Protein AF-0000000087010033 (afdb_homodimer)

pLDDT: mean 93.61, std 14.05, range [26.66, 98.94]

Solvent-accessible surface area (backbone atoms only — not comparable to full-atom values): 16805 Å² total; per-residue (Å²): 128,82,73,73,71,73,76,62,63,45,58,25,54,58,58,50,40,50,51,50,25,64,70,59,71,45,73,70,43,84,58,77,53,39,57,79,49,78,63,46,59,62,37,51,49,52,39,50,52,28,50,24,46,27,41,20,20,52,17,22,68,67,17,16,50,40,42,52,52,25,48,61,52,22,62,73,47,47,69,78,55,52,36,45,56,48,34,49,48,22,54,32,48,34,54,48,38,50,45,44,38,28,33,53,29,21,42,54,54,41,45,35,35,43,29,44,49,56,22,60,71,26,20,30,26,92,86,68,41,68,38,67,46,97,85,64,47,77,42,77,24,86,67,44,50,78,52,53,47,48,58,46,63,61,68,57,77,74,64,83,112,129,84,73,74,72,73,75,63,62,45,58,24,57,57,58,50,40,48,50,50,25,63,69,57,71,44,74,72,43,82,58,77,54,39,56,79,48,79,63,47,58,61,37,50,47,52,40,51,51,27,50,25,45,28,42,21,19,52,18,22,69,67,17,16,50,40,41,51,52,27,48,61,52,22,63,74,48,45,69,77,54,53,37,45,57,48,34,49,48,20,52,32,48,35,53,47,40,49,44,44,38,29,33,54,30,21,43,54,53,39,45,34,34,43,29,43,50,56,22,62,70,26,19,30,27,91,86,68,41,68,38,66,46,96,86,65,48,77,42,74,22,84,68,44,49,78,53,54,46,48,56,44,62,61,68,57,77,73,64,83,112

Sequence (322 aa):
MSTQHELPDSNRPEDL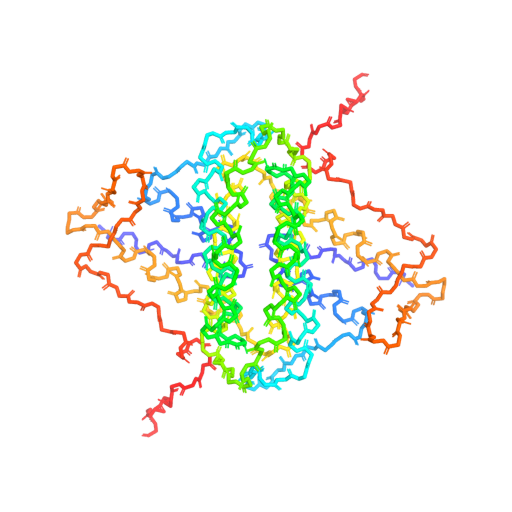VRQFHETYNLPIVNDAPNANRERIHMRLALIAEEFSELVGAVYGAQSRSMIEDAWQSAQKADDGNRDTIEVADALGDLIYVIYGMALELGIPLSKVLAEIQASNLSKLGADGKPIYRADGKVLKGPGYFPPNIAHALGFENNAEGMSTQHELPDSNRPEDLVRQFHETYNLPIVNDAPNANRERIHMRLALIAEEFSELVGAVYGAQSRSMIEDAWQSAQKADDGNRDTIEVADALGDLIYVIYGMALELGIPLSKVLAEIQASNLSKLGADGKPIYRADGKVLKGPGYFPPNIAHALGFENNAEG

Structure (mmCIF, N/CA/C/O backbone):
data_AF-0000000087010033-model_v1
#
loop_
_entity.id
_entity.type
_entity.pdbx_description
1 polymer 'Nucleoside triphosphate pyrophosphohydrolase family protein'
#
loop_
_atom_site.group_PDB
_atom_site.id
_atom_site.type_symbol
_atom_site.label_atom_id
_atom_site.label_alt_id
_atom_site.label_comp_id
_atom_site.label_asym_id
_atom_site.label_entity_id
_atom_site.label_seq_id
_atom_site.pdbx_PDB_ins_code
_atom_site.Cartn_x
_atom_site.Cartn_y
_atom_site.Cartn_z
_atom_site.occupancy
_atom_site.B_iso_or_equiv
_atom_site.auth_seq_id
_atom_site.auth_comp_id
_atom_site.auth_asym_id
_atom_site.auth_atom_id
_atom_site.pdbx_PDB_model_num
ATOM 1 N N . MET A 1 1 ? 10.727 -34.312 8.781 1 26.66 1 MET A N 1
ATOM 2 C CA . MET A 1 1 ? 9.727 -33.594 9.555 1 26.66 1 MET A CA 1
ATOM 3 C C . MET A 1 1 ? 9.297 -32.312 8.828 1 26.66 1 MET A C 1
ATOM 5 O O . MET A 1 1 ? 10.133 -31.5 8.469 1 26.66 1 MET A O 1
ATOM 9 N N . SER A 1 2 ? 8.312 -32.25 7.941 1 33.59 2 SER A N 1
ATOM 10 C CA . SER A 1 2 ? 7.781 -31.156 7.137 1 33.59 2 SER A CA 1
ATOM 11 C C . SER A 1 2 ? 7.645 -29.891 7.961 1 33.59 2 SER A C 1
ATOM 13 O O . SER A 1 2 ? 6.926 -29.859 8.961 1 33.59 2 SER A O 1
ATOM 15 N N . THR A 1 3 ? 8.68 -29.188 8.398 1 37.44 3 THR A N 1
ATOM 16 C CA . THR A 1 3 ? 8.633 -28.031 9.297 1 37.44 3 THR A CA 1
ATOM 17 C C . THR A 1 3 ? 7.426 -27.156 8.984 1 37.44 3 THR A C 1
ATOM 19 O O . THR A 1 3 ? 7.328 -26.578 7.898 1 37.44 3 THR A O 1
ATOM 22 N N . GLN A 1 4 ? 6.309 -27.531 9.25 1 41.5 4 GLN A N 1
ATOM 23 C CA . GLN A 1 4 ? 5.066 -26.766 9.18 1 41.5 4 GLN A CA 1
ATOM 24 C C . GLN A 1 4 ? 5.309 -25.297 9.492 1 41.5 4 GLN A C 1
ATOM 26 O O . GLN A 1 4 ? 5.605 -24.938 10.633 1 41.5 4 GLN A O 1
ATOM 31 N N . HIS A 1 5 ? 6.133 -24.594 8.734 1 53.75 5 HIS A N 1
ATOM 32 C CA . HIS A 1 5 ? 6.473 -23.203 8.969 1 53.75 5 HIS A CA 1
ATOM 33 C C . HIS A 1 5 ? 5.258 -22.406 9.445 1 53.75 5 HIS A C 1
ATOM 35 O O . HIS A 1 5 ? 4.234 -22.359 8.766 1 53.75 5 HIS A O 1
ATOM 41 N N . GLU A 1 6 ? 5.055 -22.359 10.719 1 63.19 6 GLU A N 1
ATOM 42 C CA . GLU A 1 6 ? 4.02 -21.516 11.32 1 63.19 6 GLU A CA 1
ATOM 43 C C . GLU A 1 6 ? 3.863 -20.203 10.578 1 63.19 6 GLU A C 1
ATOM 45 O O . GLU A 1 6 ? 4.855 -19.562 10.234 1 63.19 6 GLU A O 1
ATOM 50 N N . LEU A 1 7 ? 2.646 -20.062 9.945 1 77.5 7 LEU A N 1
ATOM 51 C CA . LEU A 1 7 ? 2.369 -18.812 9.242 1 77.5 7 LEU A CA 1
ATOM 52 C C . LEU A 1 7 ? 2.523 -17.625 10.172 1 77.5 7 LEU A C 1
ATOM 54 O O . LEU A 1 7 ? 2.043 -17.656 11.312 1 77.5 7 LEU A O 1
ATOM 58 N N . PRO A 1 8 ? 3.398 -16.781 9.789 1 88.88 8 PRO A N 1
ATOM 59 C CA . PRO A 1 8 ? 3.553 -15.578 10.609 1 88.88 8 PRO A CA 1
ATOM 60 C C . PRO A 1 8 ? 2.225 -14.875 10.875 1 88.88 8 PRO A C 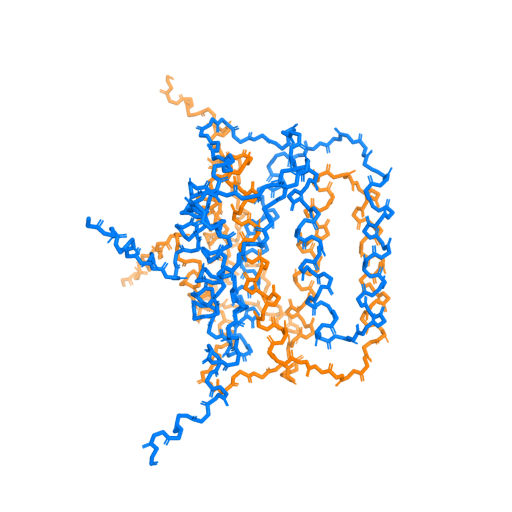1
ATOM 62 O O . PRO A 1 8 ? 1.218 -15.18 10.234 1 88.88 8 PRO A O 1
ATOM 65 N N . ASP A 1 9 ? 2.258 -14.039 11.914 1 94.31 9 ASP A N 1
ATOM 66 C CA . ASP A 1 9 ? 1.136 -13.164 12.234 1 94.31 9 ASP A CA 1
ATOM 67 C C . ASP A 1 9 ? 0.793 -12.258 11.055 1 94.31 9 ASP A C 1
ATOM 69 O O . ASP A 1 9 ? 1.586 -11.391 10.68 1 94.31 9 ASP A O 1
ATOM 73 N N . SER A 1 10 ? -0.432 -12.422 10.5 1 96.69 10 SER A N 1
ATOM 74 C CA . SER A 1 10 ? -0.793 -11.695 9.281 1 96.69 10 SER A CA 1
ATOM 75 C C . SER A 1 10 ? -1.04 -10.219 9.578 1 96.69 10 SER A C 1
ATOM 77 O O . SER A 1 10 ? -1.251 -9.43 8.656 1 96.69 10 SER A O 1
ATOM 79 N N . ASN A 1 11 ? -0.981 -9.797 10.859 1 97.69 11 ASN A N 1
ATOM 80 C CA . ASN A 1 11 ? -1.01 -8.383 11.219 1 97.69 11 ASN A CA 1
ATOM 81 C C . ASN A 1 11 ? 0.363 -7.738 11.055 1 97.69 11 ASN A C 1
ATOM 83 O O . ASN A 1 11 ? 0.502 -6.52 11.203 1 97.69 11 ASN A O 1
ATOM 87 N N . ARG A 1 12 ? 1.384 -8.516 10.766 1 98.31 12 ARG A N 1
ATOM 88 C CA . ARG A 1 12 ? 2.742 -8.07 10.469 1 98.31 12 ARG A CA 1
ATOM 89 C C . ARG A 1 12 ? 3.127 -8.406 9.031 1 98.31 12 ARG A C 1
ATOM 91 O O . ARG A 1 12 ? 3.881 -9.352 8.789 1 98.31 12 ARG A O 1
ATOM 98 N N . PRO A 1 13 ? 2.697 -7.602 8.125 1 98.62 13 PRO A N 1
ATOM 99 C CA . PRO A 1 13 ? 2.83 -7.969 6.711 1 98.62 13 PRO A CA 1
ATOM 100 C C . PRO A 1 13 ? 4.285 -8.094 6.266 1 98.62 13 PRO A C 1
ATOM 102 O O . PRO A 1 13 ? 4.598 -8.891 5.379 1 98.62 13 PRO A O 1
ATOM 105 N N . GLU A 1 14 ? 5.203 -7.348 6.863 1 98.44 14 GLU A N 1
ATOM 106 C CA . GLU A 1 14 ? 6.598 -7.496 6.465 1 98.44 14 GLU A CA 1
ATOM 107 C C . GLU A 1 14 ? 7.094 -8.922 6.715 1 98.44 14 GLU A C 1
ATOM 109 O O . GLU A 1 14 ? 7.871 -9.461 5.926 1 98.44 14 GLU A O 1
ATOM 114 N N . ASP A 1 15 ? 6.641 -9.5 7.859 1 98.31 15 ASP A N 1
ATOM 115 C CA . ASP A 1 15 ? 7.055 -10.859 8.18 1 98.31 15 ASP A CA 1
ATOM 116 C C . ASP A 1 15 ? 6.559 -11.844 7.121 1 98.31 15 ASP A C 1
ATOM 118 O O . ASP A 1 15 ? 7.254 -12.805 6.781 1 98.31 15 ASP A O 1
ATOM 122 N N . LEU A 1 16 ? 5.348 -11.648 6.625 1 98.5 16 LEU A N 1
ATOM 123 C CA . LEU A 1 16 ? 4.816 -12.484 5.555 1 98.5 16 LEU A CA 1
ATOM 124 C C . LEU A 1 16 ? 5.691 -12.391 4.309 1 98.5 16 LEU A C 1
ATOM 126 O O . LEU A 1 16 ? 6.094 -13.422 3.752 1 98.5 16 LEU A O 1
ATOM 130 N N . VAL A 1 17 ? 6.023 -11.172 3.916 1 98.62 17 VAL A N 1
ATOM 131 C CA . VAL A 1 17 ? 6.734 -10.945 2.66 1 98.62 17 VAL A CA 1
ATOM 132 C C . VAL A 1 17 ? 8.18 -11.414 2.799 1 98.62 17 VAL A C 1
ATOM 134 O O . VAL A 1 17 ? 8.758 -11.953 1.852 1 98.62 17 VAL A O 1
ATOM 137 N N . ARG A 1 18 ? 8.766 -11.25 3.998 1 98.19 18 ARG A N 1
ATOM 138 C CA . ARG A 1 18 ? 10.102 -11.773 4.25 1 98.19 18 ARG A CA 1
ATOM 139 C C . ARG A 1 18 ? 10.133 -13.289 4.078 1 98.19 18 ARG A C 1
ATOM 141 O O . ARG A 1 18 ? 11.039 -13.828 3.443 1 98.19 18 ARG A O 1
ATOM 148 N N . GLN A 1 19 ? 9.156 -13.969 4.637 1 98 19 GLN A N 1
ATOM 149 C CA . GLN A 1 19 ? 9.086 -15.414 4.469 1 98 19 GLN A CA 1
ATOM 150 C C . GLN A 1 19 ? 8.984 -15.789 2.996 1 98 19 GLN A C 1
ATOM 152 O O . GLN A 1 19 ? 9.648 -16.734 2.545 1 98 19 GLN A O 1
ATOM 157 N N . PHE A 1 20 ? 8.188 -15.078 2.246 1 98.12 20 PHE A N 1
ATOM 158 C CA . PHE A 1 20 ? 8.055 -15.336 0.816 1 98.12 20 PHE A CA 1
ATOM 159 C C . PHE A 1 20 ? 9.391 -15.148 0.108 1 98.12 20 PHE A C 1
ATOM 161 O O . PHE A 1 20 ? 9.797 -15.984 -0.698 1 98.12 20 PHE A O 1
ATOM 168 N N . HIS A 1 21 ? 10.078 -14.031 0.419 1 98 21 HIS A N 1
ATOM 169 C CA . HIS A 1 21 ? 11.367 -13.75 -0.203 1 98 21 HIS A CA 1
ATOM 170 C C . HIS A 1 21 ? 12.391 -14.82 0.14 1 98 21 HIS A C 1
ATOM 172 O O . HIS A 1 21 ? 13.156 -15.258 -0.725 1 98 21 HIS A O 1
ATOM 178 N N . GLU A 1 22 ? 12.406 -15.227 1.387 1 97.19 22 GLU A N 1
ATOM 179 C CA . GLU A 1 22 ? 13.32 -16.281 1.811 1 97.19 22 GLU A CA 1
ATOM 180 C C . GLU A 1 22 ? 13.008 -17.609 1.104 1 97.19 22 GLU A C 1
ATOM 182 O O . GLU A 1 22 ? 13.914 -18.297 0.634 1 97.19 22 GLU A O 1
ATOM 187 N N . THR A 1 23 ? 11.758 -17.906 0.961 1 96.38 23 THR A N 1
ATOM 188 C CA . THR A 1 23 ? 11.305 -19.156 0.344 1 96.38 23 THR A CA 1
ATOM 189 C C . THR A 1 23 ? 11.664 -19.188 -1.139 1 96.38 23 THR A C 1
ATOM 191 O O . THR A 1 23 ? 12.086 -20.219 -1.661 1 96.38 23 THR A O 1
ATOM 194 N N . TYR A 1 24 ? 11.578 -18.031 -1.81 1 97.25 24 TYR A N 1
ATOM 195 C CA . TYR A 1 24 ? 11.742 -18 -3.26 1 97.25 24 TYR A CA 1
ATOM 196 C C . TYR A 1 24 ? 13.055 -17.328 -3.645 1 97.25 24 TYR A C 1
ATOM 198 O O . TYR A 1 24 ? 13.242 -16.938 -4.801 1 97.25 24 TYR A O 1
ATOM 206 N N . ASN A 1 25 ? 13.922 -17.125 -2.66 1 95.69 25 ASN A N 1
ATOM 207 C CA . ASN A 1 25 ? 15.266 -16.594 -2.865 1 95.69 25 ASN A CA 1
ATOM 208 C C . ASN A 1 25 ? 15.242 -15.25 -3.582 1 95.69 25 ASN A C 1
ATOM 210 O O . ASN A 1 25 ? 15.969 -15.047 -4.559 1 95.69 25 ASN A O 1
ATOM 214 N N . LEU A 1 26 ? 14.344 -14.5 -3.17 1 96.38 26 LEU A N 1
ATOM 215 C CA . LEU A 1 26 ? 14.305 -13.117 -3.631 1 96.38 26 LEU A CA 1
ATOM 216 C C . LEU A 1 26 ? 15.141 -12.219 -2.729 1 96.38 26 LEU A C 1
ATOM 218 O O . LEU A 1 26 ? 15.336 -12.523 -1.55 1 96.38 26 LEU A O 1
ATOM 222 N N . PRO A 1 27 ? 15.609 -11.164 -3.209 1 96.38 27 PRO A N 1
ATOM 223 C CA . PRO A 1 27 ? 16.516 -10.312 -2.439 1 96.38 27 PRO A CA 1
ATOM 224 C C . PRO A 1 27 ? 15.867 -9.719 -1.197 1 96.38 27 PRO A C 1
ATOM 226 O O . PRO A 1 27 ? 14.711 -9.297 -1.244 1 96.38 27 PRO A O 1
ATOM 229 N N . ILE A 1 28 ? 16.562 -9.742 -0.125 1 97.81 28 ILE A N 1
ATOM 230 C CA . ILE A 1 28 ? 16.344 -8.969 1.095 1 97.81 28 ILE A CA 1
ATOM 231 C C . ILE A 1 28 ? 17.609 -8.164 1.426 1 97.81 28 ILE A C 1
ATOM 233 O O . ILE A 1 28 ? 18.625 -8.742 1.814 1 97.81 28 ILE A O 1
ATOM 237 N N . VAL A 1 29 ? 17.516 -6.906 1.27 1 96.75 29 VAL A N 1
ATOM 238 C CA . VAL A 1 29 ? 18.688 -6.043 1.375 1 96.75 29 VAL A CA 1
ATOM 239 C C . VAL A 1 29 ? 18.812 -5.523 2.805 1 96.75 29 VAL A C 1
ATOM 241 O O . VAL A 1 29 ? 17.828 -5.09 3.408 1 96.75 29 VAL A O 1
ATOM 244 N N . ASN A 1 30 ? 20.031 -5.57 3.311 1 93.69 30 ASN A N 1
ATOM 245 C CA . ASN A 1 30 ? 20.25 -5.148 4.688 1 93.69 30 ASN A CA 1
ATOM 246 C C . ASN A 1 30 ? 21.234 -3.99 4.77 1 93.69 30 ASN A C 1
ATOM 248 O O . ASN A 1 30 ? 21.641 -3.592 5.863 1 93.69 30 ASN A O 1
ATOM 252 N N . ASP A 1 31 ? 21.672 -3.539 3.611 1 95.12 31 ASP A N 1
ATOM 253 C CA . ASP A 1 31 ? 22.531 -2.359 3.627 1 95.12 31 ASP A CA 1
ATOM 254 C C . ASP A 1 31 ? 21.703 -1.08 3.486 1 95.12 31 ASP A C 1
ATOM 256 O O . ASP A 1 31 ? 20.484 -1.099 3.664 1 95.12 31 ASP A O 1
ATOM 260 N N . ALA A 1 32 ? 22.312 0.109 3.211 1 96.81 32 ALA A N 1
ATOM 261 C CA . ALA A 1 32 ? 21.656 1.413 3.252 1 96.81 32 ALA A CA 1
ATOM 262 C C . ALA A 1 32 ? 20.547 1.495 2.219 1 96.81 32 ALA A C 1
ATOM 264 O O . ALA A 1 32 ? 20.688 1.009 1.095 1 96.81 32 ALA A O 1
ATOM 265 N N . PRO A 1 33 ? 19.438 2.016 2.576 1 98.56 33 PRO A N 1
ATOM 266 C CA . PRO A 1 33 ? 18.359 2.221 1.613 1 98.56 33 PRO A CA 1
ATOM 267 C C . PRO A 1 33 ? 18.828 2.926 0.341 1 98.56 33 PRO A C 1
ATOM 269 O O . PRO A 1 33 ? 19.594 3.887 0.41 1 98.56 33 PRO A O 1
ATOM 272 N N . ASN A 1 34 ? 18.406 2.396 -0.736 1 98.62 34 ASN A N 1
ATOM 273 C CA . ASN A 1 34 ? 18.875 2.902 -2.021 1 98.62 34 ASN A CA 1
ATOM 274 C C . ASN A 1 34 ? 17.875 2.633 -3.133 1 98.62 34 ASN A C 1
ATOM 276 O O . ASN A 1 34 ? 17.641 1.48 -3.508 1 98.62 34 ASN A O 1
ATOM 280 N N . ALA A 1 35 ? 17.344 3.689 -3.744 1 98.5 35 ALA A N 1
ATOM 281 C CA . ALA A 1 35 ? 16.328 3.578 -4.789 1 98.5 35 ALA A CA 1
ATOM 282 C C . ALA A 1 35 ? 16.969 3.336 -6.152 1 98.5 35 ALA A C 1
ATOM 284 O O . ALA A 1 35 ? 16.266 3.102 -7.141 1 98.5 35 ALA A O 1
ATOM 285 N N . ASN A 1 36 ? 18.25 3.338 -6.207 1 98.06 36 ASN A N 1
ATOM 286 C CA . ASN A 1 36 ? 18.922 3.158 -7.492 1 98.06 36 ASN A CA 1
ATOM 287 C C . ASN A 1 36 ? 19.141 1.683 -7.805 1 98.06 36 ASN A C 1
ATOM 289 O O . ASN A 1 36 ? 19.703 1.344 -8.852 1 98.06 36 ASN A O 1
ATOM 293 N N . ARG A 1 37 ? 18.688 0.827 -6.938 1 96.94 37 ARG A N 1
ATOM 294 C CA . ARG A 1 37 ? 18.797 -0.599 -7.227 1 96.94 37 ARG A CA 1
ATOM 295 C C . ARG A 1 37 ? 18.016 -0.969 -8.477 1 96.94 37 ARG A C 1
ATOM 297 O O . ARG A 1 37 ? 16.906 -0.467 -8.688 1 96.94 37 ARG A O 1
ATOM 304 N N . GLU A 1 38 ? 18.531 -1.854 -9.273 1 94.19 38 GLU A N 1
ATOM 305 C CA . GLU A 1 38 ? 18.031 -2.135 -10.617 1 94.19 38 GLU A CA 1
ATOM 306 C C . GLU A 1 38 ? 16.609 -2.713 -10.57 1 94.19 38 GLU A C 1
ATOM 308 O O . GLU A 1 38 ? 15.789 -2.422 -11.438 1 94.19 38 GLU A O 1
ATOM 313 N N . ARG A 1 39 ? 16.312 -3.467 -9.578 1 95.12 39 ARG A N 1
ATOM 314 C CA . ARG A 1 39 ? 15.039 -4.191 -9.555 1 95.12 39 ARG A CA 1
ATOM 315 C C . ARG A 1 39 ? 13.891 -3.273 -9.133 1 95.12 39 ARG A C 1
ATOM 317 O O . ARG A 1 39 ? 12.742 -3.711 -9.039 1 95.12 39 ARG A O 1
ATOM 324 N N . ILE A 1 40 ? 14.203 -1.947 -8.945 1 97.56 40 ILE A N 1
ATOM 325 C CA . ILE A 1 40 ? 13.164 -0.992 -8.578 1 97.56 40 ILE A CA 1
ATOM 326 C C . ILE A 1 40 ? 12.102 -0.934 -9.672 1 97.56 40 ILE A C 1
ATOM 328 O O . ILE A 1 40 ? 10.914 -0.727 -9.391 1 97.56 40 ILE A O 1
ATOM 332 N N . HIS A 1 41 ? 12.5 -1.178 -10.914 1 97.44 41 HIS A N 1
ATOM 333 C CA . HIS A 1 41 ? 11.578 -1.094 -12.039 1 97.44 41 HIS A CA 1
ATOM 334 C C . HIS A 1 41 ? 10.539 -2.213 -11.977 1 97.44 41 HIS A C 1
ATOM 336 O O . HIS A 1 41 ? 9.344 -1.964 -12.133 1 97.44 41 HIS A O 1
ATOM 342 N N . MET A 1 42 ? 11.016 -3.422 -11.734 1 96.56 42 MET A N 1
ATOM 343 C CA . MET A 1 42 ? 10.109 -4.555 -11.609 1 96.56 42 MET A CA 1
ATOM 344 C C . MET A 1 42 ? 9.188 -4.383 -10.398 1 96.56 42 MET A C 1
ATOM 346 O O . MET A 1 42 ? 7.984 -4.621 -10.492 1 96.56 42 MET A O 1
ATOM 350 N N . ARG A 1 43 ? 9.75 -3.928 -9.281 1 97.94 43 ARG A N 1
ATOM 351 C CA . ARG A 1 43 ? 8.977 -3.775 -8.055 1 97.94 43 ARG A CA 1
ATOM 352 C C . ARG A 1 43 ? 7.914 -2.695 -8.211 1 97.94 43 ARG A C 1
ATOM 354 O O . ARG A 1 43 ? 6.773 -2.875 -7.777 1 97.94 43 ARG A O 1
ATOM 361 N N . LEU A 1 44 ? 8.289 -1.572 -8.828 1 98.69 44 LEU A N 1
ATOM 362 C CA . LEU A 1 44 ? 7.312 -0.517 -9.062 1 98.69 44 LEU A CA 1
ATOM 363 C C . LEU A 1 44 ? 6.242 -0.981 -10.047 1 98.69 44 LEU A C 1
ATOM 365 O O . LEU A 1 44 ? 5.074 -0.612 -9.914 1 98.69 44 LEU A O 1
ATOM 369 N N . ALA A 1 45 ? 6.602 -1.783 -10.984 1 98.19 45 ALA A N 1
ATOM 370 C CA . ALA A 1 45 ? 5.637 -2.322 -11.938 1 98.19 45 ALA A CA 1
ATOM 371 C C . ALA A 1 45 ? 4.602 -3.197 -11.242 1 98.19 45 ALA A C 1
ATOM 373 O O . ALA A 1 45 ? 3.418 -3.172 -11.586 1 98.19 45 ALA A O 1
ATOM 374 N N . LEU A 1 46 ? 5.059 -4.012 -10.258 1 98.12 46 LEU A N 1
ATOM 375 C CA . LEU A 1 46 ? 4.121 -4.828 -9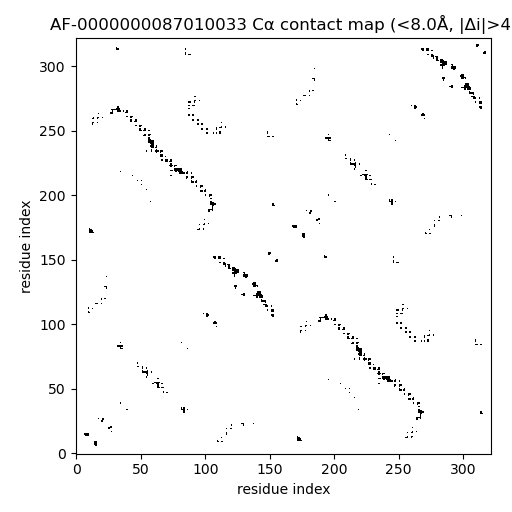.5 1 98.12 46 LEU A CA 1
ATOM 376 C C . LEU A 1 46 ? 3.123 -3.957 -8.75 1 98.12 46 LEU A C 1
ATOM 378 O O . LEU A 1 46 ? 1.93 -4.262 -8.711 1 98.12 46 LEU A O 1
ATOM 382 N N . ILE A 1 47 ? 3.6 -2.822 -8.172 1 98.94 47 ILE A N 1
ATOM 383 C CA . ILE A 1 47 ? 2.715 -1.914 -7.445 1 98.94 47 ILE A CA 1
ATOM 384 C C . ILE A 1 47 ? 1.73 -1.27 -8.414 1 98.94 47 ILE A C 1
ATOM 386 O O . ILE A 1 47 ? 0.535 -1.175 -8.125 1 98.94 47 ILE A O 1
ATOM 390 N N . ALA A 1 48 ? 2.201 -0.892 -9.586 1 98.94 48 ALA A N 1
ATOM 391 C CA . ALA A 1 48 ? 1.344 -0.281 -10.594 1 98.94 48 ALA A CA 1
ATOM 392 C C . ALA A 1 48 ? 0.255 -1.248 -11.055 1 98.94 48 ALA A C 1
ATOM 394 O O . ALA A 1 48 ? -0.89 -0.844 -11.273 1 98.94 48 ALA A O 1
ATOM 395 N N . GLU A 1 49 ? 0.562 -2.469 -11.195 1 98.75 49 GLU A N 1
ATOM 396 C CA . GLU A 1 49 ? -0.406 -3.488 -11.594 1 98.75 49 GLU A CA 1
ATOM 397 C C . GLU A 1 49 ? -1.521 -3.617 -10.562 1 98.75 49 GLU A C 1
ATOM 399 O O . GLU A 1 49 ? -2.703 -3.59 -10.906 1 98.75 49 GLU A O 1
ATOM 404 N N . GLU A 1 50 ? -1.104 -3.771 -9.281 1 98.81 50 GLU A N 1
ATOM 405 C CA . GLU A 1 50 ? -2.113 -3.932 -8.242 1 98.81 50 GLU A CA 1
ATOM 406 C C . GLU A 1 50 ? -2.955 -2.668 -8.086 1 98.81 50 GLU A C 1
ATOM 408 O O . GLU A 1 50 ? -4.148 -2.742 -7.793 1 98.81 50 GLU A O 1
ATOM 413 N N . PHE A 1 51 ? -2.334 -1.438 -8.258 1 98.94 51 PHE A N 1
ATOM 414 C CA . PHE A 1 51 ? -3.102 -0.198 -8.203 1 98.94 51 PHE A CA 1
ATOM 415 C C . PHE A 1 51 ? -4.133 -0.153 -9.32 1 98.94 51 PHE A C 1
ATOM 417 O O . PHE A 1 51 ? -5.285 0.228 -9.102 1 98.94 51 PHE A O 1
ATOM 424 N N . SER A 1 52 ? -3.711 -0.552 -10.516 1 98.94 52 SER A N 1
ATOM 425 C CA . SER A 1 52 ? -4.637 -0.595 -11.641 1 98.94 52 SER A CA 1
ATOM 426 C C . SER A 1 52 ? -5.793 -1.552 -11.367 1 98.94 52 SER A C 1
ATOM 428 O O . SER A 1 52 ? -6.945 -1.251 -11.695 1 98.94 52 SER A O 1
ATOM 430 N N . GLU A 1 53 ? -5.461 -2.73 -10.789 1 98.94 53 GLU A N 1
ATOM 431 C CA . G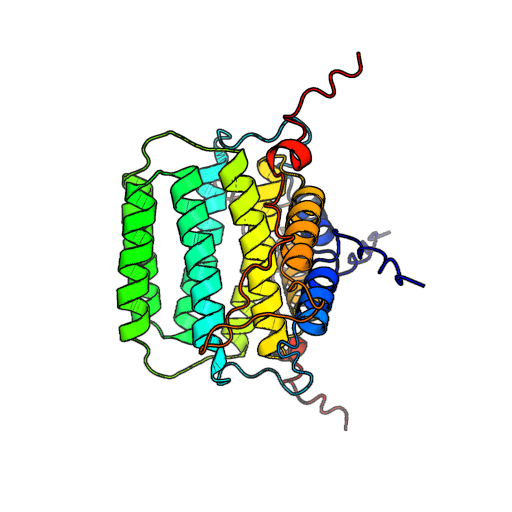LU A 1 53 ? -6.5 -3.691 -10.43 1 98.94 53 GLU A CA 1
ATOM 432 C C . GLU A 1 53 ? -7.473 -3.096 -9.414 1 98.94 53 GLU A C 1
ATOM 434 O O . GLU A 1 53 ? -8.68 -3.32 -9.5 1 98.94 53 GLU A O 1
ATOM 439 N N . LEU A 1 54 ? -6.973 -2.342 -8.438 1 98.94 54 LEU A N 1
ATOM 440 C CA . LEU A 1 54 ? -7.82 -1.685 -7.453 1 98.94 54 LEU A CA 1
ATOM 441 C C . LEU A 1 54 ? -8.758 -0.687 -8.125 1 98.94 54 LEU A C 1
ATOM 443 O O . LEU A 1 54 ? -9.961 -0.688 -7.863 1 98.94 54 LEU A O 1
ATOM 447 N N . VAL A 1 55 ? -8.195 0.149 -9 1 98.94 55 VAL A N 1
ATOM 448 C CA . VAL A 1 55 ? -9 1.136 -9.711 1 98.94 55 VAL A CA 1
ATOM 449 C C . VAL A 1 55 ? -10.078 0.43 -10.531 1 98.94 55 VAL A C 1
ATOM 451 O O . VAL A 1 55 ? -11.234 0.855 -10.547 1 98.94 55 VAL A O 1
ATOM 454 N N . GLY A 1 56 ? -9.727 -0.65 -11.203 1 98.94 56 GLY A N 1
ATOM 455 C CA . GLY A 1 56 ? -10.703 -1.431 -11.945 1 98.94 56 GLY A CA 1
ATOM 456 C C . GLY A 1 56 ? -11.797 -2.01 -11.07 1 98.94 56 GLY A C 1
ATOM 457 O O . GLY A 1 56 ? -12.969 -2.012 -11.453 1 98.94 56 GLY A O 1
ATOM 458 N N . ALA A 1 57 ? -11.414 -2.531 -9.898 1 98.94 57 ALA A N 1
ATOM 459 C CA . ALA A 1 57 ? -12.375 -3.123 -8.969 1 98.94 57 ALA A CA 1
ATOM 460 C C . ALA A 1 57 ? -13.367 -2.08 -8.469 1 98.94 57 ALA A C 1
ATOM 462 O O . ALA A 1 57 ? -14.523 -2.402 -8.195 1 98.94 57 ALA A O 1
ATOM 463 N N . VAL A 1 58 ? -12.93 -0.794 -8.359 1 98.88 58 VAL A N 1
ATOM 464 C CA . VAL A 1 58 ? -13.773 0.264 -7.812 1 98.88 58 VAL A CA 1
ATOM 465 C C . VAL A 1 58 ? -14.539 0.954 -8.938 1 98.88 58 VAL A C 1
ATOM 467 O O . VAL A 1 58 ? -15.742 1.212 -8.812 1 98.88 58 VAL A O 1
ATOM 470 N N . TYR A 1 59 ? -13.852 1.197 -10.102 1 98.81 59 TYR A N 1
ATOM 471 C CA . TYR A 1 59 ? -14.43 2.115 -11.078 1 98.81 59 TYR A CA 1
ATOM 472 C C . TYR A 1 59 ? -14.711 1.403 -12.398 1 98.81 59 TYR A C 1
ATOM 474 O O . TYR A 1 59 ? -15.414 1.939 -13.258 1 98.81 59 TYR A O 1
ATOM 482 N N . GLY A 1 60 ? -14.125 0.172 -12.625 1 98.81 60 GLY A N 1
ATOM 483 C CA . GLY A 1 60 ? -14.453 -0.584 -13.82 1 98.81 60 GLY A CA 1
ATOM 484 C C . GLY A 1 60 ? -13.289 -0.693 -14.789 1 98.81 60 GLY A C 1
ATOM 485 O O . GLY A 1 60 ? -12.25 -0.062 -14.594 1 98.81 60 GLY A O 1
ATOM 486 N N . ALA A 1 61 ? -13.531 -1.474 -15.859 1 98.69 61 ALA A N 1
ATOM 487 C CA . ALA A 1 61 ? -12.492 -1.887 -16.797 1 98.69 61 ALA A CA 1
ATOM 488 C C . ALA A 1 61 ? -11.914 -0.686 -17.531 1 98.69 61 ALA A C 1
ATOM 490 O O . ALA A 1 61 ? -10.711 -0.632 -17.812 1 98.69 61 ALA A O 1
ATOM 491 N N . GLN A 1 62 ? -12.734 0.219 -17.844 1 98.69 62 GLN A N 1
ATOM 492 C CA . GLN A 1 62 ? -12.25 1.384 -18.578 1 98.69 62 GLN A CA 1
ATOM 493 C C . GLN A 1 62 ? -11.289 2.215 -17.734 1 98.69 62 GLN A C 1
ATOM 495 O O . GLN A 1 62 ? -10.242 2.641 -18.203 1 98.69 62 GLN A O 1
ATOM 500 N N . SER A 1 63 ? -11.672 2.469 -16.516 1 98.88 63 SER A N 1
ATOM 501 C CA . SER A 1 63 ? -10.805 3.197 -15.602 1 98.88 63 SER A CA 1
ATOM 502 C C . SER A 1 63 ? -9.477 2.48 -15.406 1 98.88 63 SER A C 1
ATOM 504 O O . SER A 1 63 ? -8.414 3.115 -15.391 1 98.88 63 SER A O 1
ATOM 506 N N . ARG A 1 64 ? -9.523 1.179 -15.281 1 98.88 64 ARG A N 1
ATOM 507 C CA . ARG A 1 64 ? -8.305 0.387 -15.148 1 98.88 64 ARG A CA 1
ATOM 508 C C . ARG A 1 64 ? -7.387 0.588 -16.344 1 98.88 64 ARG A C 1
ATOM 510 O O . ARG A 1 64 ? -6.188 0.822 -16.188 1 98.88 64 ARG A O 1
ATOM 517 N N . SER A 1 65 ? -7.969 0.508 -17.531 1 98.88 65 SER A N 1
ATOM 518 C CA . SER A 1 65 ? -7.199 0.634 -18.75 1 98.88 65 SER A CA 1
ATOM 519 C C . SER A 1 65 ? -6.516 1.995 -18.844 1 98.88 65 SER A C 1
ATOM 521 O O . SER A 1 65 ? -5.395 2.102 -19.344 1 98.88 65 SER A O 1
ATOM 523 N N . MET A 1 66 ? -7.137 3.035 -18.375 1 98.88 66 MET A N 1
ATOM 524 C CA . MET A 1 66 ? -6.57 4.383 -18.391 1 98.88 66 MET A CA 1
ATOM 525 C C . MET A 1 66 ? -5.324 4.461 -17.531 1 98.88 66 MET A C 1
ATOM 527 O O . MET A 1 66 ? -4.32 5.059 -17.922 1 98.88 66 MET A O 1
ATOM 531 N N . ILE A 1 67 ? -5.383 3.836 -16.359 1 98.94 67 ILE A N 1
ATOM 532 C CA . ILE A 1 67 ? -4.23 3.822 -15.461 1 98.94 67 ILE A CA 1
ATOM 533 C C . ILE A 1 67 ? -3.105 2.996 -16.078 1 98.94 67 ILE A C 1
ATOM 535 O O . ILE A 1 67 ? -1.942 3.404 -16.047 1 98.94 67 ILE A O 1
ATOM 539 N N . GLU A 1 68 ? -3.447 1.83 -16.641 1 98.88 68 GLU A N 1
ATOM 540 C CA . GLU A 1 68 ? -2.455 0.958 -17.266 1 98.88 68 GLU A CA 1
ATOM 541 C C . GLU A 1 68 ? -1.754 1.657 -18.422 1 98.88 68 GLU A C 1
ATOM 543 O O . GLU A 1 68 ? -0.538 1.531 -18.578 1 98.88 68 GLU A O 1
ATOM 548 N N . ASP A 1 69 ? -2.525 2.381 -19.203 1 98.88 69 ASP A N 1
ATOM 549 C CA . ASP A 1 69 ? -1.946 3.123 -20.312 1 98.88 69 ASP A CA 1
ATOM 550 C C . ASP A 1 69 ? -0.985 4.199 -19.828 1 98.88 69 ASP A C 1
ATOM 552 O O . ASP A 1 69 ? 0.112 4.359 -20.359 1 98.88 69 ASP A O 1
ATOM 556 N N . ALA A 1 70 ? -1.413 4.98 -18.844 1 98.88 70 ALA A N 1
ATOM 557 C CA . ALA A 1 70 ? -0.559 6.016 -18.266 1 98.88 70 ALA A CA 1
ATOM 558 C C . ALA A 1 70 ? 0.723 5.418 -17.703 1 98.88 70 ALA A C 1
ATOM 560 O O . ALA A 1 70 ? 1.796 6.016 -17.812 1 98.88 70 ALA A O 1
ATOM 561 N N . TRP A 1 71 ? 0.59 4.238 -17.094 1 98.88 71 TRP A N 1
ATOM 562 C CA . TRP A 1 71 ? 1.751 3.561 -16.531 1 98.88 71 TRP A CA 1
ATOM 563 C C . TRP A 1 71 ? 2.781 3.246 -17.609 1 98.88 71 TRP A C 1
ATOM 565 O O . TRP A 1 71 ? 3.98 3.449 -17.406 1 98.88 71 TRP A O 1
ATOM 575 N N . GLN A 1 72 ? 2.328 2.748 -18.766 1 98.69 72 GLN A N 1
ATOM 576 C CA . GLN A 1 72 ? 3.244 2.453 -19.859 1 98.69 72 GLN A CA 1
ATOM 577 C C . GLN A 1 72 ? 4.016 3.699 -20.281 1 98.69 72 GLN A C 1
ATOM 579 O O . GLN A 1 72 ? 5.223 3.637 -20.531 1 98.69 72 GLN A O 1
ATOM 584 N N . SER A 1 73 ? 3.326 4.805 -20.312 1 98.75 73 SER A N 1
ATOM 585 C CA . SER A 1 73 ? 3.947 6.07 -20.688 1 98.75 73 SER A CA 1
ATOM 586 C C . SER A 1 73 ? 4.887 6.578 -19.609 1 98.75 73 SER A C 1
ATOM 588 O O . SER A 1 73 ? 5.965 7.094 -19.906 1 98.75 73 SER A O 1
ATOM 590 N N . ALA A 1 74 ? 4.492 6.441 -18.359 1 98.81 74 ALA A N 1
ATOM 591 C CA . ALA A 1 74 ? 5.27 6.934 -17.234 1 98.81 74 ALA A CA 1
ATOM 592 C C . ALA A 1 74 ? 6.629 6.25 -17.156 1 98.81 74 ALA A C 1
ATOM 594 O O . ALA A 1 74 ? 7.633 6.887 -16.828 1 98.81 74 ALA A O 1
ATOM 595 N N . GLN A 1 75 ? 6.648 4.957 -17.469 1 98.56 75 GLN A N 1
ATOM 596 C CA . GLN A 1 75 ? 7.91 4.223 -17.438 1 98.56 75 GLN A CA 1
ATOM 597 C C . GLN A 1 75 ? 8.891 4.773 -18.469 1 98.56 75 GLN A C 1
ATOM 599 O O . GLN A 1 75 ? 10.086 4.875 -18.203 1 98.56 75 GLN A O 1
ATOM 604 N N . LYS A 1 76 ? 8.398 5.184 -19.625 1 98.44 76 LYS A N 1
ATOM 605 C CA . LYS A 1 76 ? 9.219 5.68 -20.719 1 98.44 76 LYS A CA 1
ATOM 606 C C . LYS A 1 76 ? 9.773 7.066 -20.406 1 98.44 76 LYS A C 1
ATOM 608 O O . LYS A 1 76 ? 10.766 7.492 -21.016 1 98.44 76 LYS A O 1
ATOM 613 N N . ALA A 1 77 ? 9.156 7.762 -19.484 1 98.5 77 ALA A N 1
ATOM 614 C CA . ALA A 1 77 ? 9.523 9.141 -19.172 1 98.5 77 ALA A CA 1
ATOM 615 C C . ALA A 1 77 ? 10.484 9.203 -17.984 1 98.5 77 ALA A C 1
ATOM 617 O O . ALA A 1 77 ? 10.758 10.273 -17.453 1 98.5 77 ALA A O 1
ATOM 618 N N . ASP A 1 78 ? 10.992 8.023 -17.578 1 98.5 78 ASP A N 1
ATOM 619 C CA . ASP A 1 78 ? 11.945 7.945 -16.469 1 98.5 78 ASP A CA 1
ATOM 620 C C . ASP A 1 78 ? 13.109 8.906 -16.688 1 98.5 78 ASP A C 1
ATOM 622 O O . ASP A 1 78 ? 13.844 8.797 -17.672 1 98.5 78 ASP A O 1
ATOM 626 N N . ASP A 1 79 ? 13.352 9.844 -15.773 1 98.25 79 ASP A N 1
ATOM 627 C CA . ASP A 1 79 ? 14.406 10.828 -15.953 1 98.25 79 ASP A CA 1
ATOM 628 C C . ASP A 1 79 ? 15.711 10.367 -15.305 1 98.25 79 ASP A C 1
ATOM 630 O O . ASP A 1 79 ? 16.719 11.07 -15.359 1 98.25 79 ASP A O 1
ATOM 634 N N . GLY A 1 80 ? 15.617 9.266 -14.57 1 97.25 80 GLY A N 1
ATOM 635 C CA . GLY A 1 80 ? 16.812 8.641 -14.039 1 97.25 80 GLY A CA 1
ATOM 636 C C . GLY A 1 80 ? 17.219 9.18 -12.68 1 97.25 80 GLY A C 1
ATOM 637 O O . GLY A 1 80 ? 18.234 8.773 -12.117 1 97.25 80 GLY A O 1
ATOM 638 N N . ASN A 1 81 ? 16.375 10.117 -12.141 1 95.31 81 ASN A N 1
ATOM 639 C CA . ASN A 1 81 ? 16.672 10.703 -10.836 1 95.31 81 ASN A CA 1
ATOM 640 C C . ASN A 1 81 ? 15.758 10.141 -9.75 1 95.31 81 ASN A C 1
ATOM 642 O O . ASN A 1 81 ? 14.609 10.562 -9.625 1 95.31 81 ASN A O 1
ATOM 646 N N . ARG A 1 82 ? 16.281 9.234 -8.984 1 98.12 82 ARG A N 1
ATOM 647 C CA . ARG A 1 82 ? 15.5 8.609 -7.93 1 98.12 82 ARG A CA 1
ATOM 648 C C . ARG A 1 82 ? 15.797 9.242 -6.574 1 98.12 82 ARG A C 1
ATOM 650 O O . ARG A 1 82 ? 16.938 9.57 -6.273 1 98.12 82 ARG A O 1
ATOM 657 N N . ASP A 1 83 ? 14.781 9.469 -5.832 1 98.56 83 ASP A N 1
ATOM 658 C CA . ASP A 1 83 ? 14.875 10.055 -4.5 1 98.56 83 ASP A CA 1
ATOM 659 C C . ASP A 1 83 ? 14.508 9.031 -3.424 1 98.56 83 ASP A C 1
ATOM 661 O O . ASP A 1 83 ? 13.328 8.82 -3.146 1 98.56 83 ASP A O 1
ATOM 665 N N . THR A 1 84 ? 15.555 8.469 -2.789 1 98.88 84 THR A N 1
ATOM 666 C CA . THR A 1 84 ? 15.352 7.387 -1.832 1 98.88 84 THR A CA 1
ATOM 667 C C . THR A 1 84 ? 14.445 7.84 -0.694 1 98.88 84 THR A C 1
ATOM 669 O O . THR A 1 84 ? 13.578 7.082 -0.244 1 98.88 84 THR A O 1
ATOM 672 N N . ILE A 1 85 ? 14.609 9.039 -0.234 1 98.81 85 ILE A N 1
ATOM 673 C CA . ILE A 1 85 ? 13.82 9.555 0.874 1 98.81 85 ILE A CA 1
ATOM 674 C C . ILE A 1 85 ? 12.352 9.641 0.46 1 98.81 85 ILE A C 1
ATOM 676 O O . ILE A 1 85 ? 11.469 9.164 1.177 1 98.81 85 ILE A O 1
ATOM 680 N N . GLU A 1 86 ? 12.062 10.195 -0.725 1 98.88 86 GLU A N 1
ATOM 681 C CA . GLU A 1 86 ? 10.688 10.352 -1.187 1 98.88 86 GLU A CA 1
ATOM 682 C C . GLU A 1 86 ? 10.07 9.008 -1.551 1 98.88 86 GLU A C 1
ATOM 684 O O . GLU A 1 86 ? 8.867 8.805 -1.381 1 98.88 86 GLU A O 1
ATOM 689 N N . VAL A 1 87 ? 10.922 8.07 -2.031 1 98.94 87 VAL A N 1
ATOM 690 C CA . VAL A 1 87 ? 10.43 6.719 -2.291 1 98.94 87 VAL A CA 1
ATOM 691 C C . VAL A 1 87 ? 9.969 6.074 -0.985 1 98.94 87 VAL A C 1
ATOM 693 O O . VAL A 1 87 ? 8.859 5.539 -0.91 1 98.94 87 VAL A O 1
ATOM 696 N N . ALA A 1 88 ? 10.781 6.176 0.052 1 98.94 88 ALA A N 1
ATOM 697 C CA . ALA A 1 88 ? 10.438 5.598 1.349 1 98.94 88 ALA A CA 1
ATOM 698 C C . ALA A 1 88 ? 9.18 6.246 1.923 1 98.94 88 ALA A C 1
ATOM 700 O O . ALA A 1 88 ? 8.297 5.559 2.445 1 98.94 88 ALA A O 1
ATOM 701 N N . ASP A 1 89 ? 9.117 7.555 1.792 1 98.94 89 ASP A N 1
ATOM 702 C CA . ASP A 1 89 ? 7.965 8.297 2.281 1 98.94 89 ASP A CA 1
ATOM 703 C C . ASP A 1 89 ? 6.68 7.84 1.592 1 98.94 89 ASP A C 1
ATOM 705 O O . ASP A 1 89 ? 5.684 7.543 2.256 1 98.94 89 ASP A O 1
ATOM 709 N N . ALA A 1 90 ? 6.727 7.738 0.274 1 98.94 90 ALA A N 1
ATOM 710 C CA . ALA A 1 90 ? 5.551 7.363 -0.507 1 98.94 90 ALA A CA 1
ATOM 711 C C . ALA A 1 90 ? 5.129 5.93 -0.203 1 98.94 90 ALA A C 1
ATOM 713 O O . ALA A 1 90 ? 3.934 5.629 -0.126 1 98.94 90 ALA A O 1
ATOM 714 N N . LEU A 1 91 ? 6.117 5.004 -0.022 1 98.94 91 LEU A N 1
ATOM 715 C CA . LEU A 1 91 ? 5.789 3.631 0.341 1 98.94 91 LEU A CA 1
ATOM 716 C C . LEU A 1 91 ? 5.07 3.58 1.684 1 98.94 91 LEU A C 1
ATOM 718 O O . LEU A 1 91 ? 4.047 2.902 1.819 1 98.94 91 LEU A O 1
ATOM 722 N N . GLY A 1 92 ? 5.609 4.305 2.699 1 98.94 92 GLY A N 1
ATOM 723 C CA . GLY A 1 92 ? 4.949 4.359 3.994 1 98.94 92 GLY A CA 1
ATOM 724 C C . GLY A 1 92 ? 3.547 4.938 3.924 1 98.94 92 GLY A C 1
ATOM 725 O O . GLY A 1 92 ? 2.619 4.406 4.539 1 98.94 92 GLY A O 1
ATOM 726 N N . ASP A 1 93 ? 3.396 6.035 3.211 1 98.88 93 ASP A N 1
ATOM 727 C CA . ASP A 1 93 ? 2.094 6.672 3.053 1 98.88 93 ASP A CA 1
ATOM 728 C C . ASP A 1 93 ? 1.103 5.734 2.367 1 98.88 93 ASP A C 1
ATOM 730 O O . ASP A 1 93 ? -0.079 5.707 2.717 1 98.88 93 ASP A O 1
ATOM 734 N N . LEU A 1 94 ? 1.532 4.996 1.351 1 98.94 94 LEU A N 1
ATOM 735 C CA . LEU A 1 94 ? 0.666 4.031 0.685 1 98.94 94 LEU A CA 1
ATOM 736 C C . LEU A 1 94 ? 0.14 2.996 1.676 1 98.94 94 LEU A C 1
ATOM 738 O O . LEU A 1 94 ? -1.063 2.729 1.719 1 98.94 94 LEU A O 1
ATOM 742 N N . ILE A 1 95 ? 1.069 2.412 2.49 1 98.94 95 ILE A N 1
ATOM 743 C CA . ILE A 1 95 ? 0.648 1.449 3.502 1 98.94 95 ILE A CA 1
ATOM 744 C C . ILE A 1 95 ? -0.416 2.076 4.398 1 98.94 95 ILE A C 1
ATOM 746 O O . ILE A 1 95 ? -1.472 1.482 4.629 1 98.94 95 ILE A O 1
ATOM 750 N N . TYR A 1 96 ? -0.184 3.27 4.836 1 98.88 96 TYR A N 1
ATOM 751 C CA . TYR A 1 96 ? -1.042 3.961 5.793 1 98.88 96 TYR A CA 1
ATOM 752 C C . TYR A 1 96 ? -2.439 4.168 5.219 1 98.88 96 TYR A C 1
ATOM 754 O O . TYR A 1 96 ? -3.436 3.82 5.859 1 98.88 96 TYR A O 1
ATOM 762 N N . VAL A 1 97 ? -2.525 4.652 3.996 1 98.81 97 VAL A N 1
ATOM 763 C CA . VAL A 1 97 ? -3.826 5.02 3.441 1 98.81 97 VAL A CA 1
ATOM 764 C C . VAL A 1 97 ? -4.562 3.766 2.977 1 98.81 97 VAL A C 1
ATOM 766 O O . VAL A 1 97 ? -5.793 3.721 2.99 1 98.81 97 VAL A O 1
ATOM 769 N N . ILE A 1 98 ? -3.846 2.701 2.58 1 98.94 98 ILE A N 1
ATOM 770 C CA . ILE A 1 98 ? -4.48 1.44 2.211 1 98.94 98 ILE A CA 1
ATOM 771 C C . ILE A 1 98 ? -5.188 0.845 3.424 1 98.94 98 ILE A C 1
ATOM 773 O O . ILE A 1 98 ? -6.348 0.437 3.334 1 98.94 98 ILE A O 1
ATOM 777 N N . TYR A 1 99 ? -4.504 0.829 4.57 1 98.88 99 TYR A N 1
ATOM 778 C CA . TYR A 1 99 ? -5.152 0.325 5.777 1 98.88 99 TYR A CA 1
ATOM 779 C C . TYR A 1 99 ? -6.324 1.212 6.18 1 98.88 99 TYR A C 1
ATOM 781 O O . TYR A 1 99 ? -7.328 0.724 6.703 1 98.88 99 TYR A O 1
ATOM 789 N N . GLY A 1 100 ? -6.227 2.555 5.965 1 98.62 100 GLY A N 1
ATOM 790 C CA . GLY A 1 100 ? -7.367 3.426 6.203 1 98.62 100 GLY A CA 1
ATOM 791 C C . GLY A 1 100 ? -8.586 3.045 5.391 1 98.62 100 GLY A C 1
ATOM 792 O O . GLY A 1 100 ? -9.703 2.99 5.918 1 98.62 100 GLY A O 1
ATOM 793 N N . MET A 1 101 ? -8.367 2.799 4.117 1 98.75 101 MET A N 1
ATOM 794 C CA . MET A 1 101 ? -9.461 2.381 3.246 1 98.75 101 MET A CA 1
ATOM 795 C C . MET A 1 101 ? -10.07 1.068 3.729 1 98.75 101 MET A C 1
ATOM 797 O O . MET A 1 101 ? -11.289 0.931 3.789 1 98.75 101 MET A O 1
ATOM 801 N N . ALA A 1 102 ? -9.211 0.104 4.07 1 98.88 102 ALA A N 1
ATOM 802 C CA . ALA A 1 102 ? -9.695 -1.19 4.539 1 98.88 102 ALA A CA 1
ATOM 803 C C . ALA A 1 102 ? -10.586 -1.029 5.77 1 98.88 102 ALA A C 1
ATOM 805 O O . ALA A 1 102 ? -11.656 -1.64 5.855 1 98.88 102 ALA A O 1
ATOM 806 N N . LEU A 1 103 ? -10.164 -0.182 6.715 1 98.75 103 LEU A N 1
ATOM 807 C CA . LEU A 1 103 ? -10.93 0.054 7.934 1 98.75 103 LEU A CA 1
ATOM 808 C C . LEU A 1 103 ? -12.289 0.655 7.609 1 98.75 103 LEU A C 1
ATOM 810 O O . LEU A 1 103 ? -13.297 0.298 8.227 1 98.75 103 LEU A O 1
ATOM 814 N N . GLU A 1 104 ? -12.352 1.547 6.645 1 98.25 104 GLU A N 1
ATOM 815 C CA . GLU A 1 104 ? -13.594 2.254 6.359 1 98.25 104 GLU A CA 1
ATOM 816 C C . GLU A 1 104 ? -14.531 1.4 5.512 1 98.25 104 GLU A C 1
ATOM 818 O O . GLU A 1 104 ? -15.734 1.672 5.441 1 98.25 104 GLU A O 1
ATOM 823 N N . LEU A 1 105 ? -14.016 0.369 4.84 1 98.69 105 LEU A N 1
ATOM 824 C CA . LEU A 1 105 ? -14.852 -0.508 4.023 1 98.69 105 LEU A CA 1
ATOM 825 C C . LEU A 1 105 ? -15.211 -1.775 4.793 1 98.69 105 LEU A C 1
ATOM 827 O O . LEU A 1 105 ? -15.984 -2.604 4.297 1 98.69 105 LEU A O 1
ATOM 831 N N . GLY A 1 106 ? -14.602 -1.965 5.969 1 98.56 106 GLY A N 1
ATOM 832 C CA . GLY A 1 106 ? -14.852 -3.154 6.77 1 98.56 106 GLY A CA 1
ATOM 833 C C . GLY A 1 106 ? -14.078 -4.367 6.289 1 98.56 106 GLY A C 1
ATOM 834 O O . GLY A 1 106 ? -14.469 -5.504 6.547 1 98.56 106 GLY A O 1
ATOM 835 N N . ILE A 1 107 ? -13.055 -4.168 5.551 1 98.75 107 ILE A N 1
ATOM 836 C CA . ILE A 1 107 ? -12.266 -5.254 4.984 1 98.75 107 ILE A CA 1
ATOM 837 C C . ILE A 1 107 ? -11.234 -5.723 6.004 1 98.75 107 ILE A C 1
ATOM 839 O O . ILE A 1 107 ? -10.375 -4.949 6.43 1 98.75 107 ILE A O 1
ATOM 843 N N . PRO A 1 108 ? -11.266 -6.957 6.422 1 98.62 108 PRO A N 1
ATOM 844 C CA . PRO A 1 108 ? -10.242 -7.5 7.316 1 98.62 108 PRO A CA 1
ATOM 845 C C . PRO A 1 108 ? -8.945 -7.852 6.59 1 98.62 108 PRO A C 1
ATOM 847 O O . PRO A 1 108 ? -8.711 -9.023 6.277 1 98.62 108 PRO A O 1
ATOM 850 N N . LEU A 1 109 ? -8.094 -6.898 6.465 1 98.62 109 LEU A N 1
ATOM 851 C CA . LEU A 1 109 ? -6.938 -7.051 5.594 1 98.62 109 LEU A CA 1
ATOM 852 C C . LEU A 1 109 ? -6.008 -8.141 6.109 1 98.62 109 LEU A C 1
ATOM 854 O O . LEU A 1 109 ? -5.352 -8.828 5.324 1 98.62 109 LEU A O 1
ATOM 858 N N . SER A 1 110 ? -5.926 -8.32 7.449 1 98.44 110 SER A N 1
ATOM 859 C CA . SER A 1 110 ? -5.086 -9.391 7.973 1 98.44 110 SER A CA 1
ATOM 860 C C . SER A 1 110 ? -5.543 -10.75 7.465 1 98.44 110 SER A C 1
ATOM 862 O O . SER A 1 110 ? -4.719 -11.602 7.129 1 98.44 110 SER A O 1
ATOM 864 N N . LYS A 1 111 ? -6.832 -10.961 7.391 1 98.38 111 LYS A N 1
ATOM 865 C CA . LYS A 1 111 ? -7.359 -12.219 6.875 1 98.38 111 LYS A CA 1
ATOM 866 C C . LYS A 1 111 ? -7.125 -12.336 5.371 1 98.38 111 LYS A C 1
ATOM 868 O O . LYS A 1 111 ? -6.84 -13.43 4.867 1 98.38 111 LYS A O 1
ATOM 873 N N . VAL A 1 112 ? -7.281 -11.242 4.668 1 98.81 112 VAL A N 1
ATOM 874 C CA . VAL A 1 112 ? -7.008 -11.211 3.234 1 98.81 112 VAL A CA 1
ATOM 875 C C . VAL A 1 112 ? -5.543 -11.562 2.982 1 98.81 112 VAL A C 1
ATOM 877 O O . VAL A 1 112 ? -5.238 -12.414 2.141 1 98.81 112 VAL A O 1
ATOM 880 N N . LEU A 1 113 ? -4.629 -10.969 3.75 1 98.81 113 LEU A N 1
ATOM 881 C CA . LEU A 1 113 ? -3.197 -11.195 3.6 1 98.81 113 LEU A CA 1
ATOM 882 C C . LEU A 1 113 ? -2.844 -12.641 3.932 1 98.81 113 LEU A C 1
ATOM 884 O O . LEU A 1 113 ? -1.932 -13.219 3.33 1 98.81 113 LEU A O 1
ATOM 888 N N . ALA A 1 114 ? -3.551 -13.203 4.906 1 98.44 114 ALA A N 1
ATOM 889 C CA . ALA A 1 114 ? -3.32 -14.609 5.227 1 98.44 114 ALA A CA 1
ATOM 890 C C . ALA A 1 114 ? -3.621 -15.5 4.027 1 98.44 114 ALA A C 1
ATOM 892 O O . ALA A 1 114 ? -2.869 -16.438 3.734 1 98.44 114 ALA A O 1
ATOM 893 N N . GLU A 1 115 ? -4.746 -15.227 3.314 1 98.19 115 GLU A N 1
ATOM 894 C CA . GLU A 1 115 ? -5.102 -15.977 2.115 1 98.19 115 GLU A CA 1
ATOM 895 C C . GLU A 1 115 ? -4.066 -15.773 1.01 1 98.19 115 GLU A C 1
ATOM 897 O O . GLU A 1 115 ? -3.678 -16.719 0.33 1 98.19 115 GLU A O 1
ATOM 902 N N . ILE A 1 116 ? -3.613 -14.555 0.859 1 98.56 116 ILE A N 1
ATOM 903 C CA . ILE A 1 116 ? -2.623 -14.227 -0.163 1 98.56 116 ILE A CA 1
ATOM 904 C C . ILE A 1 116 ? -1.305 -14.93 0.156 1 98.56 116 ILE A C 1
ATOM 906 O O . ILE A 1 116 ? -0.661 -15.492 -0.735 1 98.56 116 ILE A O 1
ATOM 910 N N . GLN A 1 117 ? -0.903 -14.914 1.412 1 98.31 117 GLN A N 1
ATOM 911 C CA . GLN A 1 117 ? 0.316 -15.586 1.851 1 98.31 117 GLN A CA 1
ATOM 912 C C . GLN A 1 117 ? 0.264 -17.078 1.539 1 98.31 117 GLN A C 1
ATOM 914 O O . GLN A 1 117 ? 1.214 -17.641 0.986 1 98.31 117 GLN A O 1
ATOM 919 N N . ALA A 1 118 ? -0.854 -17.703 1.939 1 97.25 118 ALA A N 1
ATOM 920 C CA . ALA A 1 118 ? -1.02 -19.125 1.679 1 97.25 118 ALA A CA 1
ATOM 921 C C . ALA A 1 118 ? -0.907 -19.438 0.187 1 97.25 118 ALA A C 1
ATOM 923 O O . ALA A 1 118 ? -0.242 -20.391 -0.211 1 97.25 118 ALA A O 1
ATOM 924 N N . SER A 1 119 ? -1.585 -18.625 -0.635 1 97.62 119 SER A N 1
ATOM 925 C CA . SER A 1 119 ? -1.533 -18.781 -2.086 1 97.62 119 SER A CA 1
ATOM 926 C C . SER A 1 119 ? -0.111 -18.609 -2.607 1 97.62 119 SER A C 1
ATOM 928 O O . SER A 1 119 ? 0.369 -19.422 -3.396 1 97.62 119 SER A O 1
ATOM 930 N N . ASN A 1 120 ? 0.587 -17.547 -2.156 1 97.06 120 ASN A N 1
ATOM 931 C CA . ASN A 1 120 ? 1.936 -17.25 -2.631 1 97.06 120 ASN A CA 1
ATOM 932 C C . ASN A 1 120 ? 2.91 -18.375 -2.277 1 97.06 120 ASN A C 1
ATOM 934 O O . ASN A 1 120 ? 3.775 -18.719 -3.082 1 97.06 120 ASN A O 1
ATOM 938 N N . LEU A 1 121 ? 2.779 -18.969 -1.106 1 96.5 121 LEU A N 1
ATOM 939 C CA . LEU A 1 121 ? 3.699 -20 -0.661 1 96.5 121 LEU A CA 1
ATOM 940 C C . LEU A 1 121 ? 3.398 -21.328 -1.355 1 96.5 121 LEU A C 1
ATOM 942 O O . LEU A 1 121 ? 4.199 -22.266 -1.288 1 96.5 121 LEU A O 1
ATOM 946 N N . SER A 1 122 ? 2.301 -21.391 -2.055 1 96.88 122 SER A N 1
ATOM 947 C CA . SER A 1 122 ? 1.913 -22.625 -2.75 1 96.88 122 SER A CA 1
ATOM 948 C C . SER A 1 122 ? 2.502 -22.672 -4.156 1 96.88 122 SER A C 1
ATOM 950 O O . SER A 1 122 ? 2.242 -23.609 -4.914 1 96.88 122 SER A O 1
ATOM 952 N N . LYS A 1 123 ? 3.336 -21.656 -4.555 1 97.12 123 LYS A N 1
ATOM 953 C CA . LYS A 1 123 ? 3.812 -21.5 -5.926 1 97.12 123 LYS A CA 1
ATOM 954 C C . LYS A 1 123 ? 5.012 -22.406 -6.199 1 97.12 123 LYS A C 1
ATOM 956 O O . LYS A 1 123 ? 5.527 -22.438 -7.32 1 97.12 123 LYS A O 1
ATOM 961 N N . LEU A 1 124 ? 5.434 -23.141 -5.246 1 96.81 124 LEU A N 1
ATOM 962 C CA . LEU A 1 124 ? 6.641 -23.953 -5.387 1 96.81 124 LEU A CA 1
ATOM 963 C C . LEU A 1 124 ? 6.457 -25.031 -6.453 1 96.81 124 LEU A C 1
ATOM 965 O O . LEU A 1 124 ? 5.336 -25.484 -6.691 1 96.81 124 LEU A O 1
ATOM 969 N N . GLY A 1 125 ? 7.543 -25.359 -7.082 1 95.25 125 GLY A N 1
ATOM 970 C CA . GLY A 1 125 ? 7.539 -26.453 -8.039 1 95.25 125 GLY A CA 1
ATOM 971 C C . GLY A 1 125 ? 7.309 -27.812 -7.395 1 95.25 125 GLY A C 1
ATOM 972 O O . GLY A 1 125 ? 7.254 -27.922 -6.168 1 95.25 125 GLY A O 1
ATOM 973 N N . ALA A 1 126 ? 7.191 -28.781 -8.258 1 95.25 126 ALA A N 1
ATOM 974 C CA . ALA A 1 126 ? 6.945 -30.156 -7.809 1 95.25 126 ALA A CA 1
ATOM 975 C C . ALA A 1 126 ? 8.086 -30.656 -6.922 1 95.25 126 ALA A C 1
ATOM 977 O O . ALA A 1 126 ? 7.863 -31.453 -6.012 1 95.25 126 ALA A O 1
ATOM 978 N N . ASP A 1 127 ? 9.266 -30.094 -7.16 1 95.81 127 ASP A N 1
ATOM 979 C CA . ASP A 1 127 ? 10.438 -30.531 -6.395 1 95.81 127 ASP A CA 1
ATOM 980 C C . ASP A 1 127 ? 10.602 -29.688 -5.133 1 95.81 127 ASP A C 1
ATOM 982 O O . ASP A 1 127 ? 11.594 -29.828 -4.414 1 95.81 127 ASP A O 1
ATOM 986 N N . GLY A 1 128 ? 9.711 -28.781 -4.934 1 94.75 128 GLY A N 1
ATOM 987 C CA . GLY A 1 128 ? 9.781 -27.938 -3.744 1 94.75 128 GLY A CA 1
ATOM 988 C C . GLY A 1 128 ? 10.656 -26.719 -3.922 1 94.75 128 GLY A C 1
ATOM 989 O O . GLY A 1 128 ? 10.922 -25.984 -2.961 1 94.75 128 GLY A O 1
ATOM 990 N N . LYS A 1 129 ? 11.062 -26.562 -5.168 1 96.38 129 LYS A N 1
ATOM 991 C CA . LYS A 1 129 ? 11.914 -25.422 -5.449 1 96.38 129 LYS A CA 1
ATOM 992 C C . LYS A 1 129 ? 11.164 -24.359 -6.258 1 96.38 129 LYS A C 1
ATOM 994 O O . LYS A 1 129 ? 10.227 -24.688 -6.992 1 96.38 129 LYS A O 1
ATOM 999 N N . PRO A 1 130 ? 11.578 -23.094 -6.066 1 96.75 130 PRO A N 1
ATOM 1000 C CA . PRO A 1 130 ? 10.93 -22.047 -6.836 1 96.75 130 PRO A CA 1
ATOM 1001 C C . PRO A 1 130 ? 11.125 -22.203 -8.344 1 96.75 130 PRO A C 1
ATOM 1003 O O . PRO A 1 130 ? 12.156 -22.719 -8.781 1 96.75 130 PRO A O 1
ATOM 1006 N N . ILE A 1 131 ? 10.18 -21.797 -9.086 1 95.94 131 ILE A N 1
ATOM 1007 C CA . ILE A 1 131 ? 10.242 -21.688 -10.539 1 95.94 131 ILE A CA 1
ATOM 1008 C C . ILE A 1 131 ? 10.258 -20.219 -10.945 1 95.94 131 ILE A C 1
ATOM 1010 O O . ILE A 1 131 ? 9.406 -19.438 -10.516 1 95.94 131 ILE A O 1
ATOM 1014 N N . TYR A 1 132 ? 11.281 -19.797 -11.781 1 93.25 132 TYR A N 1
ATOM 1015 C CA . TYR A 1 132 ? 11.414 -18.406 -12.164 1 93.25 132 TYR A CA 1
ATOM 1016 C C . TYR A 1 132 ? 11.312 -18.25 -13.68 1 93.25 132 TYR A C 1
ATOM 1018 O O . TYR A 1 132 ? 11.695 -19.141 -14.43 1 93.25 132 TYR A O 1
ATOM 1026 N N . ARG A 1 133 ? 10.766 -17.141 -14.023 1 92.19 133 ARG A N 1
ATOM 1027 C CA . ARG A 1 133 ? 10.953 -16.656 -15.391 1 92.19 133 ARG A CA 1
ATOM 1028 C C . ARG A 1 133 ? 12.328 -16.016 -15.562 1 92.19 133 ARG A C 1
ATOM 1030 O O . ARG A 1 133 ? 13.023 -15.758 -14.578 1 92.19 133 ARG A O 1
ATOM 1037 N N . ALA A 1 134 ? 12.68 -15.719 -16.75 1 89.38 134 ALA A N 1
ATOM 1038 C CA . ALA A 1 134 ? 13.977 -15.133 -17.047 1 89.38 134 ALA A CA 1
ATOM 1039 C C . ALA A 1 134 ? 14.156 -13.805 -16.312 1 89.38 134 ALA A C 1
ATOM 1041 O O . ALA A 1 134 ? 15.273 -13.461 -15.906 1 89.38 134 ALA A O 1
ATOM 1042 N N . ASP A 1 135 ? 13.125 -13.141 -16.031 1 84.19 135 ASP A N 1
ATOM 1043 C CA . ASP A 1 135 ? 13.195 -11.82 -15.422 1 84.19 135 ASP A CA 1
ATOM 1044 C C . ASP A 1 135 ? 13.117 -11.914 -13.898 1 84.19 135 ASP A C 1
ATOM 1046 O O . ASP A 1 135 ? 13.055 -10.891 -13.211 1 84.19 135 ASP A O 1
ATOM 1050 N N . GLY A 1 136 ? 13.039 -13.086 -13.398 1 86.38 136 GLY A N 1
ATOM 1051 C CA . GLY A 1 136 ? 13.062 -13.266 -11.953 1 86.38 136 GLY A CA 1
ATOM 1052 C C . GLY A 1 136 ? 11.672 -13.344 -11.336 1 86.38 136 GLY A C 1
ATOM 1053 O O . GLY A 1 136 ? 11.539 -13.523 -10.125 1 86.38 136 GLY A O 1
ATOM 1054 N N . LYS A 1 137 ? 10.742 -13.297 -12.203 1 87.75 137 LYS A N 1
ATOM 1055 C CA . LYS A 1 137 ? 9.375 -13.422 -11.695 1 87.75 137 LYS A CA 1
ATOM 1056 C C . LYS A 1 137 ? 9.078 -14.852 -11.258 1 87.75 137 LYS A C 1
ATOM 1058 O O . LYS A 1 137 ? 9.391 -15.805 -11.977 1 87.75 137 LYS A O 1
ATOM 1063 N N . VAL A 1 138 ? 8.539 -15.008 -10.078 1 93.94 138 VAL A N 1
ATOM 1064 C CA . VAL A 1 138 ? 8.133 -16.312 -9.562 1 93.94 138 VAL A CA 1
ATOM 1065 C C . VAL A 1 138 ? 6.922 -16.812 -10.336 1 93.94 138 VAL A C 1
ATOM 1067 O O . VAL A 1 138 ? 5.945 -16.094 -10.523 1 93.94 138 VAL A O 1
ATOM 1070 N N . LEU A 1 139 ? 7.043 -18.016 -10.836 1 95.88 139 LEU A N 1
ATOM 1071 C CA . LEU A 1 139 ? 5.953 -18.656 -11.562 1 95.88 139 LEU A CA 1
ATOM 1072 C C . LEU A 1 139 ? 5.18 -19.609 -10.664 1 95.88 139 LEU A C 1
ATOM 1074 O O . LEU A 1 139 ? 5.617 -19.906 -9.555 1 95.88 139 LEU A O 1
ATOM 1078 N N . LYS A 1 140 ? 4.086 -20.109 -11.203 1 96.81 140 LYS A N 1
ATOM 1079 C CA . LYS A 1 140 ? 3.205 -20.984 -10.43 1 96.81 140 LYS A CA 1
ATOM 1080 C C . LYS A 1 140 ? 3.57 -22.453 -10.625 1 96.81 140 LYS A C 1
ATOM 1082 O O . LYS A 1 140 ? 3.662 -22.922 -11.766 1 96.81 140 LYS A O 1
ATOM 1087 N N . GLY A 1 141 ? 3.75 -23.141 -9.609 1 96.5 141 GLY A N 1
ATOM 1088 C CA . GLY A 1 141 ? 3.963 -24.578 -9.648 1 96.5 141 GLY A CA 1
ATOM 1089 C C . GLY A 1 141 ? 2.67 -25.375 -9.664 1 96.5 141 GLY A C 1
ATOM 1090 O O . GLY A 1 141 ? 1.581 -24.797 -9.664 1 96.5 141 GLY A O 1
ATOM 1091 N N . PRO A 1 142 ? 2.697 -26.688 -9.688 1 97 142 PRO A N 1
ATOM 1092 C CA . PRO A 1 142 ? 1.516 -27.547 -9.828 1 97 142 PRO A CA 1
ATOM 1093 C C . PRO A 1 142 ? 0.596 -27.484 -8.617 1 97 142 PRO A C 1
ATOM 1095 O O . PRO A 1 142 ? -0.59 -27.812 -8.719 1 97 142 PRO A O 1
ATOM 1098 N N . GLY A 1 143 ? 1.169 -27.172 -7.508 1 96.81 143 GLY A N 1
ATOM 1099 C CA . GLY A 1 143 ? 0.382 -27.125 -6.285 1 96.81 143 GLY A CA 1
ATOM 1100 C C . GLY A 1 143 ? -0.248 -25.766 -6.031 1 96.81 143 GLY A C 1
ATOM 1101 O O . GLY A 1 143 ? -0.885 -25.562 -5 1 96.81 143 GLY A O 1
ATOM 1102 N N . TYR A 1 144 ? -0.135 -24.906 -7.004 1 97.56 144 TYR A N 1
ATOM 1103 C CA . TYR A 1 144 ? -0.621 -23.547 -6.82 1 97.56 144 TYR A CA 1
ATOM 1104 C C . TYR A 1 144 ? -2.135 -23.531 -6.652 1 97.56 144 TYR A C 1
ATOM 1106 O O . TYR A 1 144 ? -2.855 -24.234 -7.355 1 97.56 144 TYR A O 1
ATOM 1114 N N . PHE A 1 145 ? -2.691 -22.75 -5.672 1 98 145 PHE A N 1
ATOM 1115 C CA . PHE A 1 145 ? -4.105 -22.406 -5.559 1 98 145 PHE A CA 1
ATOM 1116 C C . PHE A 1 145 ? -4.285 -20.906 -5.352 1 98 145 PHE A C 1
ATOM 1118 O O . PHE A 1 145 ? -3.459 -20.266 -4.699 1 98 145 PHE A O 1
ATOM 1125 N N . PRO A 1 146 ? -5.297 -20.406 -5.934 1 97.75 146 PRO A N 1
ATOM 1126 C CA . PRO A 1 146 ? -5.543 -18.969 -5.766 1 97.75 146 PRO A CA 1
ATOM 1127 C C . PRO A 1 146 ? -6.023 -18.609 -4.363 1 97.75 146 PRO A C 1
ATOM 1129 O O . PRO A 1 146 ? -6.586 -19.469 -3.664 1 97.75 146 PRO A O 1
ATOM 1132 N N . PRO A 1 147 ? -5.75 -17.406 -3.955 1 98.38 147 PRO A N 1
ATOM 1133 C CA . PRO A 1 147 ? -6.285 -17.016 -2.652 1 98.38 147 PRO A CA 1
ATOM 1134 C C . PRO A 1 147 ? -7.812 -17.016 -2.619 1 98.38 147 PRO A C 1
ATOM 1136 O O . PRO A 1 147 ? -8.453 -16.641 -3.607 1 98.38 147 PRO A O 1
ATOM 1139 N N . ASN A 1 148 ? -8.359 -17.453 -1.523 1 98.12 148 ASN A N 1
ATOM 1140 C CA . ASN A 1 148 ? -9.805 -17.422 -1.318 1 98.12 148 ASN A CA 1
ATOM 1141 C C . ASN A 1 148 ? -10.242 -16.172 -0.582 1 98.12 148 ASN A C 1
ATOM 1143 O O . ASN A 1 148 ? -10.547 -16.219 0.611 1 98.12 148 ASN A O 1
ATOM 1147 N N . ILE A 1 149 ? -10.422 -15.094 -1.325 1 98.75 149 ILE A N 1
ATOM 1148 C CA . ILE A 1 149 ? -10.711 -13.789 -0.743 1 98.75 149 ILE A CA 1
ATOM 1149 C C . ILE A 1 149 ? -12.141 -13.758 -0.208 1 98.75 149 ILE A C 1
ATOM 1151 O O . ILE A 1 149 ? -12.406 -13.141 0.822 1 98.75 149 ILE A O 1
ATOM 1155 N N . ALA A 1 150 ? -13.031 -14.406 -0.935 1 98.44 150 ALA A N 1
ATOM 1156 C CA . ALA A 1 150 ? -14.414 -14.469 -0.456 1 98.44 150 ALA A CA 1
ATOM 1157 C C . ALA A 1 150 ? -14.477 -15.062 0.947 1 98.44 150 ALA A C 1
ATOM 1159 O O . ALA A 1 150 ? -15.219 -14.578 1.803 1 98.44 150 ALA A O 1
ATOM 1160 N N . HIS A 1 151 ? -13.703 -16.125 1.179 1 97.81 151 HIS A N 1
ATOM 1161 C CA . HIS A 1 151 ? -13.633 -16.75 2.498 1 97.81 151 HIS A CA 1
ATOM 1162 C C . HIS A 1 151 ? -13.102 -15.766 3.537 1 97.81 151 HIS A C 1
ATOM 1164 O O . HIS A 1 151 ? -13.641 -15.672 4.641 1 97.81 151 HIS A O 1
ATOM 1170 N N . ALA A 1 152 ? -12.023 -15.047 3.182 1 98 152 ALA A N 1
ATOM 1171 C CA . ALA A 1 152 ? -11.422 -14.078 4.086 1 98 152 ALA A CA 1
ATOM 1172 C C . ALA A 1 152 ? -12.422 -13 4.488 1 98 152 ALA A C 1
ATOM 1174 O O . ALA A 1 152 ? -12.359 -12.469 5.598 1 98 152 ALA A O 1
ATOM 1175 N N . LEU A 1 153 ? -13.414 -12.75 3.559 1 98.44 153 LEU A N 1
ATOM 1176 C CA . LEU A 1 153 ? -14.383 -11.68 3.785 1 98.44 153 LEU A CA 1
ATOM 1177 C C . LEU A 1 153 ? -15.609 -12.203 4.523 1 98.44 153 LEU A C 1
ATOM 1179 O O . LEU A 1 153 ? -16.484 -11.422 4.902 1 98.44 153 LEU A O 1
ATOM 1183 N N . GLY A 1 154 ? -15.68 -13.492 4.707 1 96.81 154 GLY A N 1
ATOM 1184 C CA . GLY A 1 154 ? -16.812 -14.102 5.375 1 96.81 154 GLY A CA 1
ATOM 1185 C C . GLY A 1 154 ? -18.016 -14.273 4.469 1 96.81 154 GLY A C 1
ATOM 1186 O O . GLY A 1 154 ? -19.156 -14.336 4.938 1 96.81 154 GLY A O 1
ATOM 1187 N N . PHE A 1 155 ? -17.844 -14.172 3.193 1 96.06 155 PHE A N 1
ATOM 1188 C CA . PHE A 1 155 ? -18.938 -14.305 2.238 1 96.06 155 PHE A CA 1
ATOM 1189 C C . PHE A 1 155 ? -19.266 -15.766 1.998 1 96.06 155 PHE A C 1
ATOM 1191 O O . PHE A 1 155 ? -20.328 -16.078 1.447 1 96.06 155 PHE A O 1
ATOM 1198 N N . GLU A 1 156 ? -18.531 -16.703 2.299 1 84.69 156 GLU A N 1
ATOM 1199 C CA . GLU A 1 156 ? -18.797 -18.125 2.08 1 84.69 156 GLU A CA 1
ATOM 1200 C C . GLU A 1 156 ? -19.484 -18.75 3.289 1 84.69 156 GLU A C 1
ATOM 1202 O O . GLU A 1 156 ? -19.219 -18.359 4.43 1 84.69 156 GLU A O 1
ATOM 1207 N N . ASN A 1 157 ? -20.953 -19.047 3.213 1 64.12 157 ASN A N 1
ATOM 1208 C CA . ASN A 1 157 ? -21.797 -19.719 4.195 1 64.12 157 ASN A CA 1
ATOM 1209 C C . ASN A 1 157 ? -21.125 -20.984 4.742 1 64.12 157 ASN A C 1
ATOM 1211 O O . ASN A 1 157 ? -20.578 -21.781 3.979 1 64.12 157 ASN A O 1
ATOM 1215 N N . ASN A 1 158 ? -20.578 -20.812 5.867 1 53 158 ASN A N 1
ATOM 1216 C CA . ASN A 1 158 ? -20.219 -22.094 6.5 1 53 158 ASN A CA 1
ATOM 1217 C C . ASN A 1 158 ? -21.406 -23.031 6.551 1 53 158 ASN A C 1
ATOM 1219 O O . ASN A 1 158 ? -22.406 -22.75 7.211 1 53 158 ASN A O 1
ATOM 1223 N N . ALA A 1 159 ? -22 -23.547 5.602 1 43.31 159 ALA A N 1
ATOM 1224 C CA . ALA A 1 159 ? -23.047 -24.562 5.652 1 43.31 159 ALA A CA 1
ATOM 1225 C C . ALA A 1 159 ? -22.75 -25.594 6.73 1 43.31 159 ALA A C 1
ATOM 1227 O O . ALA A 1 159 ? -23.375 -26.656 6.773 1 43.31 159 ALA A O 1
ATOM 1228 N N . GLU A 1 160 ? -21.828 -25.5 7.555 1 41.12 160 GLU A N 1
ATOM 1229 C CA . GLU A 1 160 ? -22 -26.609 8.484 1 41.12 160 GLU A CA 1
ATOM 1230 C C . GLU A 1 160 ? -23.234 -26.422 9.344 1 41.12 160 GLU A C 1
ATOM 1232 O O . GLU A 1 160 ? -23.469 -27.188 10.281 1 41.12 160 GLU A O 1
ATOM 1237 N N . GLY A 1 161 ? -24.219 -25.547 9.023 1 29.75 161 GLY A N 1
ATOM 1238 C CA . GLY A 1 161 ? -25.375 -25.938 9.82 1 29.75 161 GLY A CA 1
ATOM 1239 C C . GLY A 1 161 ? -26.047 -27.203 9.328 1 29.75 161 GLY A C 1
ATOM 1240 O O . GLY A 1 161 ? -25.906 -27.578 8.156 1 29.75 161 GLY A O 1
ATOM 1241 N N . MET B 1 1 ? -3.248 13.133 33.875 1 26.86 1 MET B N 1
ATOM 1242 C CA . MET B 1 1 ? -2.184 12.211 33.469 1 26.86 1 MET B CA 1
ATOM 1243 C C . MET B 1 1 ? -2.137 12.031 31.969 1 26.86 1 MET B C 1
ATOM 1245 O O . MET B 1 1 ? -3.139 11.664 31.344 1 26.86 1 MET B O 1
ATOM 1249 N N . SER B 1 2 ? -1.442 12.797 31.156 1 33.56 2 SER B N 1
ATOM 1250 C CA . SER B 1 2 ? -1.284 12.781 29.703 1 33.56 2 SER B CA 1
ATOM 1251 C C . SER B 1 2 ? -1.1 11.359 29.188 1 33.56 2 SER B C 1
ATOM 1253 O O . SER B 1 2 ? -0.153 10.672 29.562 1 33.56 2 SER B O 1
ATOM 1255 N N . THR B 1 3 ? -2.055 10.445 29.203 1 37.75 3 THR B N 1
ATOM 1256 C CA . THR B 1 3 ? -1.919 9.031 28.844 1 37.75 3 THR B CA 1
ATOM 1257 C C . THR B 1 3 ? -0.975 8.859 27.656 1 37.75 3 THR B C 1
ATOM 1259 O O . THR B 1 3 ? -1.273 9.312 26.547 1 37.75 3 THR B O 1
ATOM 1262 N N . GLN B 1 4 ? 0.24 9.008 27.766 1 41.31 4 GLN B N 1
ATOM 1263 C CA . GLN B 1 4 ? 1.303 8.742 26.812 1 41.31 4 GLN B CA 1
ATOM 1264 C C . GLN B 1 4 ? 0.954 7.543 25.922 1 41.31 4 GLN B C 1
ATOM 1266 O O . GLN B 1 4 ? 0.913 6.406 26.406 1 41.31 4 GLN B O 1
ATOM 1271 N N . HIS B 1 5 ? -0.132 7.602 25.188 1 53.69 5 HIS B N 1
ATOM 1272 C CA . HIS B 1 5 ? -0.574 6.496 24.344 1 53.69 5 HIS B CA 1
ATOM 1273 C C . HIS B 1 5 ? 0.612 5.785 23.703 1 53.69 5 HIS B C 1
ATOM 1275 O O . HIS B 1 5 ? 1.401 6.402 22.984 1 53.69 5 HIS B O 1
ATOM 1281 N N . GLU B 1 6 ? 1.145 4.82 24.359 1 63.22 6 GLU B N 1
ATOM 1282 C CA . GLU B 1 6 ? 2.193 3.965 23.812 1 63.22 6 GLU B CA 1
ATOM 1283 C C . GLU B 1 6 ? 1.979 3.717 22.328 1 63.22 6 GLU B C 1
ATOM 1285 O O . GLU B 1 6 ? 0.859 3.438 21.891 1 63.22 6 GLU B O 1
ATOM 1290 N N . LEU B 1 7 ? 2.959 4.273 21.531 1 77.56 7 LEU B N 1
ATOM 1291 C CA . LEU B 1 7 ? 2.881 4.051 20.078 1 77.56 7 LEU B CA 1
ATOM 1292 C C . LEU B 1 7 ? 2.826 2.561 19.766 1 77.56 7 LEU B C 1
ATOM 1294 O O . LEU B 1 7 ? 3.586 1.772 20.328 1 77.56 7 LEU B O 1
ATOM 1298 N N . PRO B 1 8 ? 1.779 2.205 19.141 1 89.12 8 PRO B N 1
ATOM 1299 C CA . PRO B 1 8 ? 1.697 0.797 18.734 1 89.12 8 PRO B CA 1
ATOM 1300 C C . PRO B 1 8 ? 2.945 0.316 18 1 89.12 8 PRO B C 1
ATOM 1302 O O . PRO B 1 8 ? 3.775 1.13 17.594 1 89.12 8 PRO B O 1
ATOM 1305 N N . ASP B 1 9 ? 3.098 -1.016 18 1 94.5 9 ASP B N 1
ATOM 1306 C CA . ASP B 1 9 ? 4.145 -1.674 17.219 1 94.5 9 ASP B CA 1
ATOM 1307 C C . ASP B 1 9 ? 4.035 -1.319 15.742 1 94.5 9 ASP B C 1
ATOM 1309 O O . ASP B 1 9 ? 3.074 -1.704 15.078 1 94.5 9 ASP B O 1
ATOM 1313 N N . SER B 1 10 ? 5.062 -0.623 15.203 1 96.88 10 SER B N 1
ATOM 1314 C CA . SER B 1 10 ? 4.984 -0.121 13.836 1 96.88 10 SER B CA 1
ATOM 1315 C C . SER B 1 10 ? 5.113 -1.254 12.82 1 96.88 10 SER B C 1
ATOM 1317 O O . SER B 1 10 ? 4.957 -1.038 11.617 1 96.88 10 SER B O 1
ATOM 1319 N N . ASN B 1 11 ? 5.352 -2.502 13.273 1 97.75 11 ASN B N 1
ATOM 1320 C CA . ASN B 1 11 ? 5.297 -3.674 12.406 1 97.75 11 ASN B CA 1
ATOM 1321 C C . ASN B 1 11 ? 3.859 -4.137 12.188 1 97.75 11 ASN B C 1
ATOM 1323 O O . ASN B 1 11 ? 3.611 -5.047 11.391 1 97.75 11 ASN B O 1
ATOM 1327 N N . ARG B 1 12 ? 2.908 -3.551 12.883 1 98.38 12 ARG B N 1
ATOM 1328 C CA . ARG B 1 12 ? 1.476 -3.783 12.742 1 98.38 12 ARG B CA 1
ATOM 1329 C C . ARG B 1 12 ? 0.766 -2.527 12.242 1 98.38 12 ARG B C 1
ATOM 1331 O O . ARG B 1 12 ? 0.102 -1.837 13.023 1 98.38 12 ARG B O 1
ATOM 1338 N N . PRO B 1 13 ? 0.833 -2.295 10.977 1 98.62 13 PRO B N 1
ATOM 1339 C CA . PRO B 1 13 ? 0.374 -1.005 10.453 1 98.62 13 PRO B CA 1
ATOM 1340 C C . PRO B 1 13 ? -1.12 -0.776 10.68 1 98.62 13 PRO B C 1
ATOM 1342 O O . PRO B 1 13 ? -1.554 0.365 10.852 1 98.62 13 PRO B O 1
ATOM 1345 N N . GLU B 1 14 ? -1.932 -1.813 10.711 1 98.44 14 GLU B N 1
ATOM 1346 C CA . GLU B 1 14 ? -3.354 -1.6 10.969 1 98.44 14 GLU B CA 1
ATOM 1347 C C . GLU B 1 14 ? -3.578 -0.946 12.328 1 98.44 14 GLU B C 1
ATOM 1349 O O . GLU B 1 14 ? -4.469 -0.106 12.477 1 98.44 14 GLU B O 1
ATOM 1354 N N . ASP B 1 15 ? -2.771 -1.391 13.32 1 98.31 15 ASP B N 1
ATOM 1355 C CA . ASP B 1 15 ? -2.904 -0.818 14.656 1 98.31 15 ASP B CA 1
ATOM 1356 C C . ASP B 1 15 ? -2.59 0.676 14.648 1 98.31 15 ASP B C 1
ATOM 1358 O O . ASP B 1 15 ? -3.225 1.454 15.359 1 98.31 15 ASP B O 1
ATOM 1362 N N . LEU B 1 16 ? -1.594 1.082 13.883 1 98.5 16 LEU B N 1
ATOM 1363 C CA . LEU B 1 16 ? -1.268 2.498 13.742 1 98.5 16 LEU B CA 1
ATOM 1364 C C . LEU B 1 16 ? -2.449 3.273 13.172 1 98.5 16 LEU B C 1
ATOM 1366 O O . LEU B 1 16 ? -2.855 4.297 13.727 1 98.5 16 LEU B O 1
ATOM 1370 N N . VAL B 1 17 ? -3.027 2.752 12.094 1 98.62 17 VAL B N 1
ATOM 1371 C CA . VAL B 1 17 ? -4.074 3.473 11.375 1 98.62 17 VAL B CA 1
ATOM 1372 C C . VAL B 1 17 ? -5.359 3.477 12.203 1 98.62 17 VAL B C 1
ATOM 1374 O O . VAL B 1 17 ? -6.098 4.465 12.203 1 98.62 17 VAL B O 1
ATOM 1377 N N . ARG B 1 18 ? -5.613 2.395 12.938 1 98.19 18 ARG B N 1
ATOM 1378 C CA . ARG B 1 18 ? -6.754 2.365 13.852 1 98.19 18 ARG B CA 1
ATOM 1379 C C . ARG B 1 18 ? -6.637 3.457 14.906 1 98.19 18 ARG B C 1
ATOM 1381 O O . ARG B 1 18 ? -7.609 4.164 15.188 1 98.19 18 ARG B O 1
ATOM 1388 N N . GLN B 1 19 ? -5.473 3.584 15.484 1 97.94 19 GLN B N 1
ATOM 1389 C CA . GLN B 1 19 ? -5.262 4.641 16.469 1 97.94 19 GLN B CA 1
ATOM 1390 C C . GLN B 1 19 ? -5.52 6.016 15.859 1 97.94 19 GLN B C 1
ATOM 1392 O O . GLN B 1 19 ? -6.152 6.871 16.484 1 97.94 19 GLN B O 1
ATOM 1397 N N . PHE B 1 20 ? -5.051 6.242 14.664 1 98.12 20 PHE B N 1
ATOM 1398 C CA . PHE B 1 20 ? -5.277 7.508 13.977 1 98.12 20 PHE B CA 1
ATOM 1399 C C . PHE B 1 20 ? -6.77 7.754 13.773 1 98.12 20 PHE B C 1
ATOM 1401 O O . PHE B 1 20 ? -7.262 8.852 14.047 1 98.12 20 PHE B O 1
ATOM 1408 N N . HIS B 1 21 ? -7.477 6.723 13.297 1 97.94 21 HIS B N 1
ATOM 1409 C CA . HIS B 1 21 ? -8.906 6.852 13.055 1 97.94 21 HIS B CA 1
ATOM 1410 C C . HIS B 1 21 ? -9.656 7.141 14.352 1 97.94 21 HIS B C 1
ATOM 1412 O O . HIS B 1 21 ? -10.562 7.977 14.375 1 97.94 21 HIS B O 1
ATOM 1418 N N . GLU B 1 22 ? -9.289 6.449 15.406 1 97.12 22 GLU B N 1
ATOM 1419 C CA . GLU B 1 22 ? -9.914 6.684 16.703 1 97.12 22 GLU B CA 1
ATOM 1420 C C . GLU B 1 22 ? -9.633 8.094 17.203 1 97.12 22 GLU B C 1
ATOM 1422 O O . GLU B 1 22 ? -10.539 8.773 17.688 1 97.12 22 GLU B O 1
ATOM 1427 N N . THR B 1 23 ? -8.438 8.555 17.016 1 96.31 23 THR B N 1
ATOM 1428 C CA . THR B 1 23 ? -8.016 9.867 17.469 1 96.31 23 THR B CA 1
ATOM 1429 C C . THR B 1 23 ? -8.75 10.969 16.719 1 96.31 23 THR B C 1
ATOM 1431 O O . THR B 1 23 ? -9.164 11.969 17.312 1 96.31 23 THR B O 1
ATOM 1434 N N . TYR B 1 24 ? -9 10.766 15.422 1 97.12 24 TYR B N 1
ATOM 1435 C CA . TYR B 1 24 ? -9.547 11.82 14.578 1 97.12 24 TYR B CA 1
ATOM 1436 C C . TYR B 1 24 ? -10.992 11.523 14.195 1 97.12 24 TYR B C 1
ATOM 1438 O O . TYR B 1 24 ? -11.531 12.125 13.266 1 97.12 24 TYR B O 1
ATOM 1446 N N . ASN B 1 25 ? -11.586 10.531 14.852 1 95.56 25 ASN B N 1
ATOM 1447 C CA . ASN B 1 25 ? -12.992 10.18 14.695 1 95.56 25 ASN B CA 1
ATOM 1448 C C . ASN B 1 25 ? -13.328 9.875 13.242 1 95.56 25 ASN B C 1
ATOM 1450 O O . ASN B 1 25 ? -14.305 10.398 12.703 1 95.56 25 ASN B O 1
ATOM 1454 N N . LEU B 1 26 ? -12.461 9.195 12.672 1 96.25 26 LEU B N 1
ATOM 1455 C CA . LEU B 1 26 ? -12.727 8.672 11.336 1 96.25 26 LEU B CA 1
ATOM 1456 C C . LEU B 1 26 ? -13.398 7.305 11.414 1 96.25 26 LEU B C 1
ATOM 1458 O O . LEU B 1 26 ? -13.234 6.578 12.398 1 96.25 26 LEU B O 1
ATOM 1462 N N . PRO B 1 27 ? -14.102 6.949 10.453 1 96.25 27 PRO B N 1
ATOM 1463 C CA . PRO B 1 27 ? -14.875 5.711 10.508 1 96.25 27 PRO B CA 1
ATOM 1464 C C . PRO B 1 27 ? -13.992 4.465 10.609 1 96.25 27 PRO B C 1
ATOM 1466 O O . PRO B 1 27 ? -12.953 4.387 9.953 1 96.25 27 PRO B O 1
ATOM 1469 N N . ILE B 1 28 ? -14.367 3.568 11.438 1 97.81 28 ILE B N 1
ATOM 1470 C CA . ILE B 1 28 ? -13.938 2.178 11.508 1 97.81 28 ILE B CA 1
ATOM 1471 C C . ILE B 1 28 ? -15.148 1.255 11.438 1 97.81 28 ILE B C 1
ATOM 1473 O O . ILE B 1 28 ? -15.945 1.188 12.375 1 97.81 28 ILE B O 1
ATOM 1477 N N . VAL B 1 29 ? -15.258 0.585 10.359 1 96.75 29 VAL B N 1
ATOM 1478 C CA . VAL B 1 29 ? -16.453 -0.199 10.086 1 96.75 29 VAL B CA 1
ATOM 1479 C C . VAL B 1 29 ? -16.266 -1.633 10.57 1 96.75 29 VAL B C 1
ATOM 1481 O O . VAL B 1 29 ? -15.211 -2.24 10.328 1 96.75 29 VAL B O 1
ATOM 1484 N N . ASN B 1 30 ? -17.281 -2.137 11.234 1 93.75 30 ASN B N 1
ATOM 1485 C CA . ASN B 1 30 ? -17.172 -3.482 11.789 1 93.75 30 ASN B CA 1
ATOM 1486 C C . ASN B 1 30 ? -18.234 -4.414 11.219 1 93.75 30 ASN B C 1
ATOM 1488 O O . ASN B 1 30 ? -18.359 -5.562 11.641 1 93.75 30 ASN B O 1
ATOM 1492 N N . ASP B 1 31 ? -19.031 -3.873 10.328 1 95.06 31 ASP B N 1
ATOM 1493 C CA . ASP B 1 31 ? -19.984 -4.754 9.672 1 95.06 31 ASP B CA 1
ATOM 1494 C C . ASP B 1 31 ? -19.406 -5.352 8.391 1 95.06 31 ASP B C 1
ATOM 1496 O O . ASP B 1 31 ? -18.188 -5.316 8.18 1 95.06 31 ASP B O 1
ATOM 1500 N N . ALA B 1 32 ? -20.219 -5.988 7.488 1 96.81 32 ALA B N 1
ATOM 1501 C CA . ALA B 1 32 ? -19.734 -6.766 6.348 1 96.81 32 ALA B CA 1
ATOM 1502 C C . ALA B 1 32 ? -18.969 -5.887 5.371 1 96.81 32 ALA B C 1
ATOM 1504 O O . ALA B 1 32 ? -19.344 -4.746 5.113 1 96.81 32 ALA B O 1
ATOM 1505 N N . PRO B 1 33 ? -17.891 -6.348 4.883 1 98.56 33 PRO B N 1
ATOM 1506 C CA . PRO B 1 33 ? -17.141 -5.609 3.865 1 98.56 33 PRO B CA 1
ATOM 1507 C C . PRO B 1 33 ? -18.031 -5.156 2.703 1 98.56 33 PRO B C 1
ATOM 1509 O O . PRO B 1 33 ? -18.875 -5.922 2.225 1 98.56 33 PRO B O 1
ATOM 1512 N N . ASN B 1 34 ? -17.859 -3.951 2.359 1 98.62 34 ASN B N 1
ATOM 1513 C CA . ASN B 1 34 ? -18.719 -3.357 1.34 1 98.62 34 ASN B CA 1
ATOM 1514 C C . ASN B 1 34 ? -18.031 -2.209 0.617 1 98.62 34 ASN B C 1
ATOM 1516 O O . ASN B 1 34 ? -17.766 -1.163 1.214 1 98.62 34 ASN B O 1
ATOM 1520 N N . ALA B 1 35 ? -17.828 -2.346 -0.693 1 98.5 35 ALA B N 1
ATOM 1521 C CA . ALA B 1 35 ? -17.125 -1.348 -1.496 1 98.5 35 ALA B CA 1
ATOM 1522 C C . ALA B 1 35 ? -18.062 -0.242 -1.948 1 98.5 35 ALA B C 1
ATOM 1524 O O . ALA B 1 35 ? -17.641 0.749 -2.543 1 98.5 35 ALA B O 1
ATOM 1525 N N . ASN B 1 36 ? -19.312 -0.366 -1.631 1 98.06 36 ASN B N 1
ATOM 1526 C CA . ASN B 1 36 ? -20.281 0.639 -2.072 1 98.06 36 ASN B CA 1
ATOM 1527 C C . ASN B 1 36 ? -20.375 1.79 -1.076 1 98.06 36 ASN B C 1
ATOM 1529 O O . ASN B 1 36 ? -21.156 2.729 -1.286 1 98.06 36 ASN B O 1
ATOM 1533 N N . ARG B 1 37 ? -19.594 1.726 -0.042 1 97 37 ARG B N 1
ATOM 1534 C CA . ARG B 1 37 ? -19.594 2.838 0.902 1 97 37 ARG B C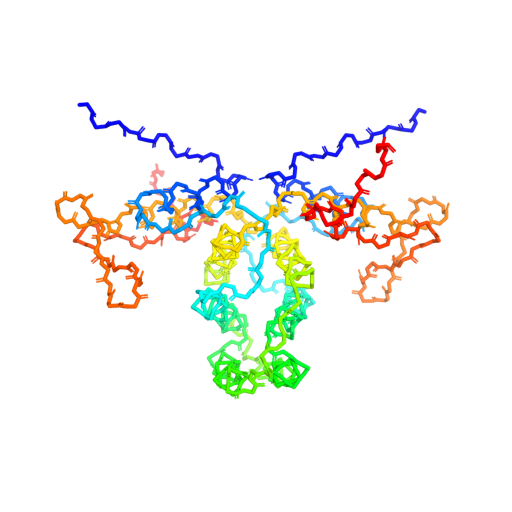A 1
ATOM 1535 C C . ARG B 1 37 ? -19.125 4.125 0.233 1 97 37 ARG B C 1
ATOM 1537 O O . ARG B 1 37 ? -18.188 4.105 -0.57 1 97 37 ARG B O 1
ATOM 1544 N N . GLU B 1 38 ? -19.719 5.23 0.575 1 94.19 38 GLU B N 1
ATOM 1545 C CA . GLU B 1 38 ? -19.562 6.492 -0.139 1 94.19 38 GLU B CA 1
ATOM 1546 C C . GLU B 1 38 ? -18.125 7.008 -0.055 1 94.19 38 GLU B C 1
ATOM 1548 O O . GLU B 1 38 ? -17.609 7.586 -1.015 1 94.19 38 GLU B O 1
ATOM 1553 N N . ARG B 1 39 ? -17.469 6.773 1.023 1 95.12 39 ARG B N 1
ATOM 1554 C CA . ARG B 1 39 ? -16.156 7.375 1.248 1 95.12 39 ARG B CA 1
ATOM 1555 C C . ARG B 1 39 ? -15.078 6.621 0.49 1 95.12 39 ARG B C 1
ATOM 1557 O O . ARG B 1 39 ? -13.898 6.977 0.567 1 95.12 39 ARG B O 1
ATOM 1564 N N . ILE B 1 40 ? -15.492 5.602 -0.333 1 97.56 40 ILE B N 1
ATOM 1565 C CA . ILE B 1 40 ? -14.523 4.844 -1.121 1 97.56 40 ILE B CA 1
ATOM 1566 C C . ILE B 1 40 ? -13.812 5.777 -2.1 1 97.56 40 ILE B C 1
ATOM 1568 O O . ILE B 1 40 ? -12.633 5.586 -2.408 1 97.56 40 ILE B O 1
ATOM 1572 N N . HIS B 1 41 ? -14.5 6.824 -2.537 1 97.44 41 HIS B N 1
ATOM 1573 C CA . HIS B 1 41 ? -13.93 7.742 -3.516 1 97.44 41 HIS B CA 1
ATOM 1574 C C . HIS B 1 41 ? -12.781 8.547 -2.91 1 97.44 41 HIS B C 1
ATOM 1576 O O . HIS B 1 41 ? -11.711 8.664 -3.514 1 97.44 41 HIS B O 1
ATOM 1582 N N . MET B 1 42 ? -13.016 9.078 -1.718 1 96.44 42 MET B N 1
ATOM 1583 C CA . MET B 1 42 ? -11.969 9.82 -1.023 1 96.44 42 MET B CA 1
ATOM 1584 C C . MET B 1 42 ? -10.789 8.914 -0.687 1 96.44 42 MET B C 1
ATOM 1586 O O . MET B 1 42 ? -9.633 9.289 -0.883 1 96.44 42 MET B O 1
ATOM 1590 N N . ARG B 1 43 ? -11.086 7.691 -0.222 1 97.88 43 ARG B N 1
ATOM 1591 C CA . ARG B 1 43 ? -10.039 6.766 0.182 1 97.88 43 ARG B CA 1
ATOM 1592 C C . ARG B 1 43 ? -9.203 6.332 -1.016 1 97.88 43 ARG B C 1
ATOM 1594 O O . ARG B 1 43 ? -7.973 6.266 -0.929 1 97.88 43 ARG B O 1
ATOM 1601 N N . LEU B 1 44 ? -9.867 6.039 -2.135 1 98.69 44 LEU B N 1
ATOM 1602 C CA . LEU B 1 44 ? -9.133 5.672 -3.34 1 98.69 44 LEU B CA 1
ATOM 1603 C C . LEU B 1 44 ? -8.312 6.848 -3.855 1 98.69 44 LEU B C 1
ATOM 1605 O O . LEU B 1 44 ? -7.207 6.664 -4.375 1 98.69 44 LEU B O 1
ATOM 1609 N N . ALA B 1 45 ? -8.797 8.023 -3.703 1 98.12 45 ALA B N 1
ATOM 1610 C CA . ALA B 1 45 ? -8.062 9.219 -4.121 1 98.12 45 ALA B CA 1
ATOM 1611 C C . ALA B 1 45 ? -6.777 9.375 -3.318 1 98.12 45 ALA B C 1
ATOM 1613 O O . ALA B 1 45 ? -5.746 9.773 -3.863 1 98.12 45 ALA B O 1
ATOM 1614 N N . LEU B 1 46 ? -6.848 9.094 -1.994 1 98.06 46 LEU B N 1
ATOM 1615 C CA . LEU B 1 46 ? -5.641 9.156 -1.176 1 98.06 46 LEU B CA 1
ATOM 1616 C C . LEU B 1 46 ? -4.598 8.156 -1.663 1 98.06 46 LEU B C 1
ATOM 1618 O O . LEU B 1 46 ? -3.408 8.477 -1.727 1 98.06 46 LEU B O 1
ATOM 1622 N N . ILE B 1 47 ? -5.043 6.938 -2.051 1 98.94 47 ILE B N 1
ATOM 1623 C CA . ILE B 1 47 ? -4.125 5.922 -2.551 1 98.94 47 ILE B CA 1
ATOM 1624 C C . ILE B 1 47 ? -3.527 6.375 -3.881 1 98.94 47 ILE B C 1
ATOM 1626 O O . ILE B 1 47 ? -2.32 6.25 -4.102 1 98.94 47 ILE B O 1
ATOM 1630 N N . ALA B 1 48 ? -4.34 6.961 -4.73 1 98.94 48 ALA B N 1
ATOM 1631 C CA . ALA B 1 48 ? -3.877 7.449 -6.023 1 98.94 48 ALA B CA 1
ATOM 1632 C C . ALA B 1 48 ? -2.834 8.547 -5.852 1 98.94 48 ALA B C 1
ATOM 1634 O O . ALA B 1 48 ? -1.854 8.609 -6.598 1 98.94 48 ALA B O 1
ATOM 1635 N N . GLU B 1 49 ? -3.004 9.398 -4.934 1 98.69 49 GLU B N 1
ATOM 1636 C CA . GLU B 1 49 ? -2.057 10.477 -4.652 1 98.69 49 GLU B CA 1
ATOM 1637 C C . GLU B 1 49 ? -0.697 9.914 -4.238 1 98.69 49 GLU B C 1
ATOM 1639 O O . GLU B 1 49 ? 0.335 10.312 -4.785 1 98.69 49 GLU B O 1
ATOM 1644 N N . GLU B 1 50 ? -0.732 8.992 -3.262 1 98.81 50 GLU B N 1
ATOM 1645 C CA . GLU B 1 50 ? 0.532 8.43 -2.793 1 98.81 50 GLU B CA 1
ATOM 1646 C C . GLU B 1 50 ? 1.214 7.613 -3.887 1 98.81 50 GLU B C 1
ATOM 1648 O O . GLU B 1 50 ? 2.443 7.594 -3.979 1 98.81 50 GLU B O 1
ATOM 1653 N N . PHE B 1 51 ? 0.417 6.883 -4.75 1 98.94 51 PHE B N 1
ATOM 1654 C CA . PHE B 1 51 ? 1.002 6.148 -5.867 1 98.94 51 PHE B CA 1
ATOM 1655 C C . PHE B 1 51 ? 1.681 7.102 -6.844 1 98.94 51 PHE B C 1
ATOM 1657 O O . PHE B 1 51 ? 2.789 6.836 -7.312 1 98.94 51 PHE B O 1
ATOM 1664 N N . SER B 1 52 ? 1.007 8.211 -7.129 1 98.94 52 SER B N 1
ATOM 1665 C CA . SER B 1 52 ? 1.594 9.211 -8.016 1 98.94 52 SER B CA 1
ATOM 1666 C C . SER B 1 52 ? 2.895 9.758 -7.441 1 98.94 52 SER B C 1
ATOM 1668 O O . SER B 1 52 ? 3.865 9.961 -8.172 1 98.94 52 SER B O 1
ATOM 1670 N N . GLU B 1 53 ? 2.889 10.031 -6.117 1 98.94 53 GLU B N 1
ATOM 1671 C CA . GLU B 1 53 ? 4.102 10.5 -5.457 1 98.94 53 GLU B CA 1
ATOM 1672 C C . GLU B 1 53 ? 5.227 9.477 -5.566 1 98.94 53 GLU B C 1
ATOM 1674 O O . GLU B 1 53 ? 6.387 9.836 -5.773 1 98.94 53 GLU B O 1
ATOM 1679 N N . LEU B 1 54 ? 4.91 8.188 -5.422 1 98.94 54 LEU B N 1
ATOM 1680 C CA . LEU B 1 54 ? 5.902 7.129 -5.566 1 98.94 54 LEU B CA 1
ATOM 1681 C C . LEU B 1 54 ? 6.488 7.121 -6.973 1 98.94 54 LEU B C 1
ATOM 1683 O O . LEU B 1 54 ? 7.711 7.078 -7.141 1 98.94 54 LEU B O 1
ATOM 1687 N N . VAL B 1 55 ? 5.609 7.188 -7.973 1 98.94 55 VAL B N 1
ATOM 1688 C CA . VAL B 1 55 ? 6.059 7.203 -9.359 1 98.94 55 VAL B CA 1
ATOM 1689 C C . VAL B 1 55 ? 6.957 8.414 -9.602 1 98.94 55 VAL B C 1
ATOM 1691 O O . VAL B 1 55 ? 8 8.297 -10.242 1 98.94 55 VAL B O 1
ATOM 1694 N N . GLY B 1 56 ? 6.574 9.57 -9.078 1 98.94 56 GLY B N 1
ATOM 1695 C CA . GLY B 1 56 ? 7.406 10.75 -9.188 1 98.94 56 GLY B CA 1
ATOM 1696 C C . GLY B 1 56 ? 8.766 10.594 -8.531 1 98.94 56 GLY B C 1
ATOM 1697 O O . GLY B 1 56 ? 9.781 11.039 -9.07 1 98.94 56 GLY B O 1
ATOM 1698 N N . ALA B 1 57 ? 8.789 9.977 -7.336 1 98.94 57 ALA B N 1
ATOM 1699 C CA . ALA B 1 57 ? 10.023 9.766 -6.594 1 98.94 57 ALA B CA 1
ATOM 1700 C C . ALA B 1 57 ? 10.977 8.852 -7.359 1 98.94 57 ALA B C 1
ATOM 1702 O O . ALA B 1 57 ? 12.195 8.992 -7.266 1 98.94 57 ALA B O 1
ATOM 1703 N N . VAL B 1 58 ? 10.422 7.902 -8.164 1 98.88 58 VAL B N 1
ATOM 1704 C CA . VAL B 1 58 ? 11.234 6.918 -8.859 1 98.88 58 VAL B CA 1
ATOM 1705 C C . VAL B 1 58 ? 11.578 7.426 -10.258 1 98.88 58 VAL B C 1
ATOM 1707 O O . VAL B 1 58 ? 12.727 7.316 -10.703 1 98.88 58 VAL B O 1
ATOM 1710 N N . TYR B 1 59 ? 10.578 8.062 -10.945 1 98.81 59 TYR B N 1
ATOM 1711 C CA . TYR B 1 59 ? 10.75 8.289 -12.375 1 98.81 59 TYR B CA 1
ATOM 1712 C C . TYR B 1 59 ? 10.75 9.781 -12.695 1 98.81 59 TYR B C 1
ATOM 1714 O O . TYR B 1 59 ? 11.109 10.188 -13.805 1 98.81 59 TYR B O 1
ATOM 1722 N N . GLY B 1 60 ? 10.297 10.664 -11.734 1 98.81 60 GLY B N 1
ATOM 1723 C CA . GLY B 1 60 ? 10.375 12.102 -11.961 1 98.81 60 GLY B CA 1
ATOM 1724 C C . GLY B 1 60 ? 9.023 12.758 -12.141 1 98.81 60 GLY B C 1
ATOM 1725 O O . GLY B 1 60 ? 8 12.07 -12.219 1 98.81 60 GLY B O 1
ATOM 1726 N N . ALA B 1 61 ? 9.07 14.102 -12.25 1 98.69 61 ALA B N 1
ATOM 1727 C CA . ALA B 1 61 ? 7.875 14.938 -12.211 1 98.69 61 ALA B CA 1
ATOM 1728 C C . ALA B 1 61 ? 6.973 14.656 -13.414 1 98.69 61 ALA B C 1
ATOM 1730 O O . ALA B 1 61 ? 5.742 14.68 -13.289 1 98.69 61 ALA B O 1
ATOM 1731 N N . GLN B 1 62 ? 7.543 14.422 -14.508 1 98.69 62 GLN B N 1
ATOM 1732 C CA . GLN B 1 62 ? 6.734 14.172 -15.695 1 98.69 62 GLN B CA 1
ATOM 1733 C C . GLN B 1 62 ? 5.949 12.875 -15.562 1 98.69 62 GLN B C 1
ATOM 1735 O O . GLN B 1 62 ? 4.758 12.828 -15.891 1 98.69 62 GLN B O 1
ATOM 1740 N N . SER B 1 63 ? 6.605 11.844 -15.141 1 98.88 63 SER B N 1
ATOM 1741 C CA . SER B 1 63 ? 5.938 10.57 -14.914 1 98.88 63 SER B CA 1
ATOM 1742 C C . SER B 1 63 ? 4.809 10.703 -13.898 1 98.88 63 SER B C 1
ATOM 1744 O O . SER B 1 63 ? 3.723 10.156 -14.086 1 98.88 63 SER B O 1
ATOM 1746 N N . ARG B 1 64 ? 5.055 11.445 -12.852 1 98.88 64 ARG B N 1
ATOM 1747 C CA . ARG B 1 64 ? 4.027 11.695 -11.844 1 98.88 64 ARG B CA 1
ATOM 1748 C C . ARG B 1 64 ? 2.801 12.352 -12.461 1 98.88 64 ARG B C 1
ATOM 1750 O O . ARG B 1 64 ? 1.671 11.93 -12.219 1 98.88 64 ARG B O 1
ATOM 1757 N N . SER B 1 65 ? 3.047 13.383 -13.25 1 98.88 65 SER B N 1
ATOM 1758 C CA . SER B 1 65 ? 1.963 14.141 -13.867 1 98.88 65 SER B CA 1
ATOM 1759 C C . SER B 1 65 ? 1.114 13.25 -14.773 1 98.88 65 SER B C 1
ATOM 1761 O O . SER B 1 65 ? -0.104 13.422 -14.852 1 98.88 65 SER B O 1
ATOM 1763 N N . MET B 1 66 ? 1.706 12.305 -15.453 1 98.88 66 MET B N 1
ATOM 1764 C CA . MET B 1 66 ? 0.989 11.383 -16.344 1 98.88 66 MET B CA 1
ATOM 1765 C C . MET B 1 66 ? 0.02 10.516 -15.547 1 98.88 66 MET B C 1
ATOM 1767 O O . MET B 1 66 ? -1.119 10.305 -15.969 1 98.88 66 MET B O 1
ATOM 1771 N N . ILE B 1 67 ? 0.469 10.039 -14.391 1 98.94 67 ILE B N 1
ATOM 1772 C CA . ILE B 1 67 ? -0.388 9.219 -13.539 1 98.94 67 ILE B CA 1
ATOM 1773 C C . ILE B 1 67 ? -1.523 10.078 -12.977 1 98.94 67 ILE B C 1
ATOM 1775 O O . ILE B 1 67 ? -2.68 9.648 -12.961 1 98.94 67 ILE B O 1
ATOM 1779 N N . GLU B 1 68 ? -1.199 11.289 -12.516 1 98.88 68 GLU B N 1
ATOM 1780 C CA . GLU B 1 68 ? -2.201 12.195 -11.961 1 98.88 68 GLU B CA 1
ATOM 1781 C C . GLU B 1 68 ? -3.271 12.531 -12.992 1 98.88 68 GLU B C 1
ATOM 1783 O O . GLU B 1 68 ? -4.461 12.586 -12.664 1 98.88 68 GLU B O 1
ATOM 1788 N N . ASP B 1 69 ? -2.836 12.766 -14.211 1 98.88 69 ASP B N 1
ATOM 1789 C CA . ASP B 1 69 ? -3.783 13.062 -15.281 1 98.88 69 ASP B CA 1
ATOM 1790 C C . ASP B 1 69 ? -4.703 11.875 -15.547 1 98.88 69 ASP B C 1
ATOM 1792 O O . ASP B 1 69 ? -5.918 12.047 -15.688 1 98.88 69 ASP B O 1
ATOM 1796 N N . ALA B 1 70 ? -4.137 10.688 -15.672 1 98.88 70 ALA B N 1
ATOM 1797 C CA . ALA B 1 70 ? -4.93 9.484 -15.883 1 98.88 70 ALA B CA 1
ATOM 1798 C C . ALA B 1 70 ? -5.926 9.273 -14.75 1 98.88 70 ALA B C 1
ATOM 1800 O O . ALA B 1 70 ? -7.055 8.836 -14.977 1 98.88 70 ALA B O 1
ATOM 1801 N N . TRP B 1 71 ? -5.484 9.578 -13.523 1 98.88 71 TRP B N 1
ATOM 1802 C CA . TRP B 1 71 ? -6.355 9.43 -12.359 1 98.88 71 TRP B CA 1
ATOM 1803 C C . TRP B 1 71 ? -7.586 10.32 -12.484 1 98.88 71 TRP B C 1
ATOM 1805 O O . TRP B 1 71 ? -8.703 9.891 -12.203 1 98.88 71 TRP B O 1
ATOM 1815 N N . GLN B 1 72 ? -7.398 11.586 -12.914 1 98.69 72 GLN B N 1
ATOM 1816 C CA . GLN B 1 72 ? -8.523 12.484 -13.102 1 98.69 72 GLN B CA 1
ATOM 1817 C C . GLN B 1 72 ? -9.539 11.914 -14.086 1 98.69 72 GLN B C 1
ATOM 1819 O O . GLN B 1 72 ? -10.75 11.984 -13.859 1 98.69 72 GLN B O 1
ATOM 1824 N N . SER B 1 73 ? -9.031 11.312 -15.133 1 98.75 73 SER B N 1
ATOM 1825 C CA . SER B 1 73 ? -9.883 10.719 -16.156 1 98.75 73 SER B CA 1
ATOM 1826 C C . SER B 1 73 ? -10.555 9.445 -15.641 1 98.75 73 SER B C 1
ATOM 1828 O O . SER B 1 73 ? -11.734 9.203 -15.914 1 98.75 73 SER B O 1
ATOM 1830 N N . ALA B 1 74 ? -9.836 8.633 -14.906 1 98.81 74 ALA B N 1
ATOM 1831 C CA . ALA B 1 74 ? -10.344 7.359 -14.398 1 98.81 74 ALA B CA 1
ATOM 1832 C C . ALA B 1 74 ? -11.531 7.57 -13.469 1 98.81 74 ALA B C 1
ATOM 1834 O O . ALA B 1 74 ? -12.484 6.789 -13.484 1 98.81 74 ALA B O 1
ATOM 1835 N N . GLN B 1 75 ? -11.469 8.633 -12.664 1 98.56 75 GLN B N 1
ATOM 1836 C CA . GLN B 1 75 ? -12.57 8.922 -11.758 1 98.56 75 GLN B CA 1
ATOM 1837 C C . GLN B 1 75 ? -13.852 9.227 -12.523 1 98.56 75 GLN B C 1
ATOM 1839 O O . GLN B 1 75 ? -14.938 8.805 -12.117 1 98.56 75 GLN B O 1
ATOM 1844 N N . LYS B 1 76 ? -13.742 9.906 -13.656 1 98.44 76 LYS B N 1
ATOM 1845 C CA . LYS B 1 76 ? -14.883 10.312 -14.461 1 98.44 76 LYS B CA 1
ATOM 1846 C C . LYS B 1 76 ? -15.508 9.117 -15.18 1 98.44 76 LYS B C 1
ATOM 1848 O O . LYS B 1 76 ? -16.672 9.172 -15.594 1 98.44 76 LYS B O 1
ATOM 1853 N N . ALA B 1 77 ? -14.758 8.039 -15.312 1 98.56 77 ALA B N 1
ATOM 1854 C CA . ALA B 1 77 ? -15.203 6.871 -16.078 1 98.56 77 ALA B CA 1
ATOM 1855 C C . ALA B 1 77 ? -15.812 5.812 -15.164 1 98.56 77 ALA B C 1
ATOM 1857 O O . ALA B 1 77 ? -16.062 4.684 -15.586 1 98.56 77 ALA B O 1
ATOM 1858 N N . ASP B 1 78 ? -16.031 6.195 -13.883 1 98.5 78 ASP B N 1
ATOM 1859 C CA . ASP B 1 78 ? -16.641 5.281 -12.914 1 98.5 78 ASP B CA 1
ATOM 1860 C C . ASP B 1 78 ? -17.938 4.684 -13.461 1 98.5 78 ASP B C 1
ATOM 1862 O O . ASP B 1 78 ? -18.875 5.41 -13.758 1 98.5 78 ASP B O 1
ATOM 1866 N N . ASP B 1 79 ? -18.031 3.361 -13.562 1 98.31 79 ASP B N 1
ATOM 1867 C CA . ASP B 1 79 ? -19.219 2.729 -14.133 1 98.31 79 ASP B CA 1
ATOM 1868 C C . ASP B 1 79 ? -20.234 2.367 -13.039 1 98.31 79 ASP B C 1
ATOM 1870 O O . ASP B 1 79 ? -21.297 1.835 -13.336 1 98.31 79 ASP B O 1
ATOM 1874 N N . GLY B 1 80 ? -19.797 2.525 -11.805 1 97.25 80 GLY B N 1
ATOM 1875 C CA . GLY B 1 80 ? -20.719 2.363 -10.695 1 97.25 80 GLY B CA 1
ATOM 1876 C C . GLY B 1 80 ? -20.812 0.935 -10.188 1 97.25 80 GLY B C 1
ATOM 1877 O O . GLY B 1 80 ? -21.578 0.638 -9.281 1 97.25 80 GLY B O 1
ATOM 1878 N N . ASN B 1 81 ? -19.969 0.034 -10.812 1 95.38 81 ASN B N 1
ATOM 1879 C CA . ASN B 1 81 ? -19.984 -1.365 -10.398 1 95.38 81 ASN B CA 1
ATOM 1880 C C . ASN B 1 81 ? -18.75 -1.721 -9.578 1 95.38 81 ASN B C 1
ATOM 1882 O O . ASN B 1 81 ? -17.688 -1.972 -10.133 1 95.38 81 ASN B O 1
ATOM 1886 N N . ARG B 1 82 ? -18.922 -1.767 -8.297 1 98.12 82 ARG B N 1
ATOM 1887 C CA . ARG B 1 82 ? -17.812 -2.07 -7.402 1 98.12 82 ARG B CA 1
ATOM 1888 C C . ARG B 1 82 ? -17.812 -3.543 -7.008 1 98.12 82 ARG B C 1
ATOM 1890 O O . ARG B 1 82 ? -18.875 -4.129 -6.773 1 98.12 82 ARG B O 1
ATOM 1897 N N . ASP B 1 83 ? -16.672 -4.125 -7 1 98.56 83 ASP B N 1
ATOM 1898 C CA . ASP B 1 83 ? -16.484 -5.523 -6.633 1 98.56 83 ASP B CA 1
ATOM 1899 C C . ASP B 1 83 ? -15.703 -5.645 -5.32 1 98.56 83 ASP B C 1
ATOM 1901 O O . ASP B 1 83 ? -14.477 -5.566 -5.312 1 98.56 83 ASP B O 1
ATOM 1905 N N . THR B 1 84 ? -16.469 -5.895 -4.238 1 98.88 84 THR B N 1
ATOM 1906 C CA . THR B 1 84 ? -15.883 -5.906 -2.904 1 98.88 84 THR B CA 1
ATOM 1907 C C . THR B 1 84 ? -14.758 -6.941 -2.816 1 98.88 84 THR B C 1
ATOM 1909 O O . THR B 1 84 ? -13.719 -6.688 -2.209 1 98.88 84 THR B O 1
ATOM 1912 N N . ILE B 1 85 ? -14.945 -8.07 -3.408 1 98.81 85 ILE B N 1
ATOM 1913 C CA . ILE B 1 85 ? -13.953 -9.141 -3.355 1 98.81 85 ILE B CA 1
ATOM 1914 C C . ILE B 1 85 ? -12.68 -8.695 -4.062 1 98.81 85 ILE B C 1
ATOM 1916 O O . ILE B 1 85 ? -11.578 -8.82 -3.51 1 98.81 85 ILE B O 1
ATOM 1920 N N . GLU B 1 86 ? -12.797 -8.117 -5.258 1 98.88 86 GLU B N 1
ATOM 1921 C CA . GLU B 1 86 ? -11.625 -7.691 -6.023 1 98.88 86 GLU B CA 1
ATOM 1922 C C . GLU B 1 86 ? -10.961 -6.477 -5.387 1 98.88 86 GLU B C 1
ATOM 1924 O O . GLU B 1 86 ? -9.742 -6.324 -5.457 1 98.88 86 GLU B O 1
ATOM 1929 N N . VAL B 1 87 ? -11.781 -5.617 -4.73 1 98.94 87 VAL B N 1
ATOM 1930 C CA . VAL B 1 87 ? -11.219 -4.496 -3.99 1 98.94 87 VAL B CA 1
ATOM 1931 C C . VAL B 1 87 ? -10.336 -5.02 -2.854 1 98.94 87 VAL B C 1
ATOM 1933 O O . VAL B 1 87 ? -9.195 -4.59 -2.697 1 98.94 87 VAL B O 1
ATOM 1936 N N . ALA B 1 88 ? -10.852 -5.973 -2.1 1 98.94 88 ALA B N 1
ATOM 1937 C CA . ALA B 1 88 ? -10.094 -6.543 -0.984 1 98.94 88 ALA B CA 1
ATOM 1938 C C . ALA B 1 88 ? -8.828 -7.234 -1.475 1 98.94 88 ALA B C 1
ATOM 1940 O O . ALA B 1 88 ? -7.758 -7.078 -0.877 1 98.94 88 ALA B O 1
ATOM 1941 N N . ASP B 1 89 ? -8.969 -7.961 -2.557 1 98.94 89 ASP B N 1
ATOM 1942 C CA . ASP B 1 89 ? -7.832 -8.656 -3.145 1 98.94 89 ASP B CA 1
ATOM 1943 C C . ASP B 1 89 ? -6.734 -7.676 -3.547 1 98.94 89 ASP B C 1
ATOM 1945 O O . ASP B 1 89 ? -5.566 -7.867 -3.197 1 98.94 89 ASP B O 1
ATOM 1949 N N . ALA B 1 90 ? -7.117 -6.617 -4.238 1 98.94 90 ALA B N 1
ATOM 1950 C CA . ALA B 1 90 ? -6.16 -5.633 -4.73 1 98.94 90 ALA B CA 1
ATOM 1951 C C . ALA B 1 90 ? -5.492 -4.895 -3.574 1 98.94 90 ALA B C 1
ATOM 1953 O O . ALA B 1 90 ? -4.293 -4.609 -3.623 1 98.94 90 ALA B O 1
ATOM 1954 N N . LEU B 1 91 ? -6.262 -4.57 -2.498 1 98.94 91 LEU B N 1
ATOM 1955 C CA . LEU B 1 91 ? -5.676 -3.928 -1.326 1 98.94 91 LEU B CA 1
ATOM 1956 C C . LEU B 1 91 ? -4.621 -4.824 -0.687 1 98.94 91 LEU B C 1
ATOM 1958 O O . LEU B 1 91 ? -3.523 -4.363 -0.361 1 98.94 91 LEU B O 1
ATOM 1962 N N . GLY B 1 92 ? -4.953 -6.125 -0.492 1 98.94 92 GLY B N 1
ATOM 1963 C CA . GLY B 1 92 ? -3.982 -7.062 0.054 1 98.94 92 GLY B CA 1
ATOM 1964 C C . GLY B 1 92 ? -2.738 -7.199 -0.801 1 98.94 92 GLY B C 1
ATOM 1965 O O . GLY B 1 92 ? -1.619 -7.207 -0.282 1 98.94 92 GLY B O 1
ATOM 1966 N N . ASP B 1 93 ? -2.926 -7.336 -2.1 1 98.88 93 ASP B N 1
ATOM 1967 C CA . ASP B 1 93 ? -1.805 -7.457 -3.027 1 98.88 93 ASP B CA 1
ATOM 1968 C C . ASP B 1 93 ? -0.923 -6.211 -2.986 1 98.88 93 ASP B C 1
ATOM 1970 O O . ASP B 1 93 ? 0.302 -6.309 -3.078 1 98.88 93 ASP B O 1
ATOM 1974 N N . LEU B 1 94 ? -1.52 -5.02 -2.916 1 98.94 94 LEU B N 1
ATOM 1975 C CA . LEU B 1 94 ? -0.749 -3.785 -2.811 1 98.94 94 LEU B CA 1
ATOM 1976 C C . LEU B 1 94 ? 0.153 -3.811 -1.58 1 98.94 94 LEU B C 1
ATOM 1978 O O . LEU B 1 94 ? 1.348 -3.52 -1.676 1 98.94 94 LEU B O 1
ATOM 1982 N N . ILE B 1 95 ? -0.43 -4.176 -0.408 1 98.94 95 ILE B N 1
ATOM 1983 C CA . ILE B 1 95 ? 0.366 -4.281 0.809 1 98.94 95 ILE B CA 1
ATOM 1984 C C . ILE B 1 95 ? 1.542 -5.227 0.579 1 98.94 95 ILE B C 1
ATOM 1986 O O . ILE B 1 95 ? 2.688 -4.891 0.884 1 98.94 95 ILE B O 1
ATOM 1990 N N . TYR B 1 96 ? 1.28 -6.344 -0.002 1 98.88 96 TYR B N 1
ATOM 1991 C CA . TYR B 1 96 ? 2.268 -7.402 -0.194 1 98.88 96 TYR B CA 1
ATOM 1992 C C . TYR B 1 96 ? 3.422 -6.918 -1.063 1 98.88 96 TYR B C 1
ATOM 1994 O O . TYR B 1 96 ? 4.59 -7.055 -0.69 1 98.88 96 TYR B O 1
ATOM 2002 N N . VAL B 1 97 ? 3.111 -6.289 -2.184 1 98.81 97 VAL B N 1
ATOM 2003 C CA . VAL B 1 97 ? 4.156 -5.938 -3.139 1 98.81 97 VAL B CA 1
ATOM 2004 C C . VAL B 1 97 ? 4.895 -4.688 -2.66 1 98.81 97 VAL B C 1
ATOM 2006 O O . VAL B 1 97 ? 6.082 -4.516 -2.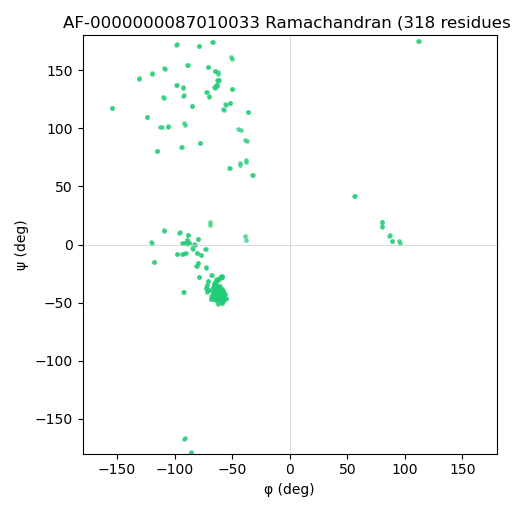947 1 98.81 97 VAL B O 1
ATOM 2009 N N . ILE B 1 98 ? 4.242 -3.805 -1.889 1 98.94 98 ILE B N 1
ATOM 2010 C CA . ILE B 1 98 ? 4.91 -2.639 -1.32 1 98.94 98 ILE B CA 1
ATOM 2011 C C . ILE B 1 98 ? 5.992 -3.09 -0.34 1 98.94 98 ILE B C 1
ATOM 2013 O O . ILE B 1 98 ? 7.125 -2.609 -0.395 1 98.94 98 ILE B O 1
ATOM 2017 N N . TYR B 1 99 ? 5.648 -4.035 0.53 1 98.88 99 TYR B N 1
ATOM 2018 C CA . TYR B 1 99 ? 6.656 -4.551 1.453 1 98.88 99 TYR B CA 1
ATOM 2019 C C . TYR B 1 99 ? 7.77 -5.27 0.701 1 98.88 99 TYR B C 1
ATOM 2021 O O . TYR B 1 99 ? 8.93 -5.234 1.114 1 98.88 99 TYR B O 1
ATOM 2029 N N . GLY B 1 100 ? 7.453 -5.973 -0.417 1 98.62 100 GLY B N 1
ATOM 2030 C CA . GLY B 1 100 ? 8.492 -6.562 -1.246 1 98.62 100 GLY B CA 1
ATOM 2031 C C . GLY B 1 100 ? 9.484 -5.547 -1.77 1 98.62 100 GLY B C 1
ATOM 2032 O O . GLY B 1 100 ? 10.695 -5.77 -1.719 1 98.62 100 GLY B O 1
ATOM 2033 N N . MET B 1 101 ? 8.953 -4.449 -2.268 1 98.75 101 MET B N 1
ATOM 2034 C CA . MET B 1 101 ? 9.82 -3.381 -2.758 1 98.75 101 MET B CA 1
ATOM 2035 C C . MET B 1 101 ? 10.703 -2.838 -1.638 1 98.75 101 MET B C 1
ATOM 2037 O O . MET B 1 101 ? 11.898 -2.643 -1.826 1 98.75 101 MET B O 1
ATOM 2041 N N . ALA B 1 102 ? 10.094 -2.594 -0.479 1 98.88 102 ALA B N 1
ATOM 2042 C CA . ALA B 1 102 ? 10.859 -2.064 0.651 1 98.88 102 ALA B CA 1
ATOM 2043 C C . ALA B 1 102 ? 12.016 -2.988 1.016 1 98.88 102 ALA B C 1
ATOM 2045 O O . ALA B 1 102 ? 13.133 -2.527 1.242 1 98.88 102 ALA B O 1
ATOM 2046 N N . LEU B 1 103 ? 11.75 -4.297 1.046 1 98.75 103 LEU B N 1
ATOM 2047 C CA . LEU B 1 103 ? 12.781 -5.273 1.382 1 98.75 103 LEU B CA 1
ATOM 2048 C C . LEU B 1 103 ? 13.922 -5.238 0.367 1 98.75 103 LEU B C 1
ATOM 2050 O O . LEU B 1 103 ? 15.086 -5.355 0.736 1 98.75 103 LEU B O 1
ATOM 2054 N N . GLU B 1 104 ? 13.602 -5.062 -0.896 1 98.31 104 GLU B N 1
ATOM 2055 C CA . GLU B 1 104 ? 14.625 -5.141 -1.937 1 98.31 104 GLU B CA 1
ATOM 2056 C C . GLU B 1 104 ? 15.398 -3.832 -2.041 1 98.31 104 GLU B C 1
ATOM 2058 O O . GLU B 1 104 ? 16.484 -3.797 -2.613 1 98.31 104 GLU B O 1
ATOM 2063 N N . LEU B 1 105 ? 14.852 -2.732 -1.519 1 98.69 105 LEU B N 1
ATOM 2064 C CA . LEU B 1 105 ? 15.547 -1.449 -1.557 1 98.69 105 LEU B CA 1
ATOM 2065 C C . LEU B 1 105 ? 16.266 -1.179 -0.237 1 98.69 105 LEU B C 1
ATOM 2067 O O . LEU B 1 105 ? 16.969 -0.181 -0.106 1 98.69 105 LEU B O 1
ATOM 2071 N N . GLY B 1 106 ? 16.016 -2.035 0.769 1 98.56 106 GLY B N 1
ATOM 2072 C CA . GLY B 1 106 ? 16.625 -1.853 2.08 1 98.56 106 GLY B CA 1
ATOM 2073 C C . GLY B 1 106 ? 15.914 -0.812 2.924 1 98.56 106 GLY B C 1
ATOM 2074 O O . GLY B 1 106 ? 16.5 -0.231 3.834 1 98.56 106 GLY B O 1
ATOM 2075 N N . ILE B 1 107 ? 14.711 -0.507 2.607 1 98.75 107 ILE B N 1
ATOM 2076 C CA . ILE B 1 107 ? 13.953 0.519 3.311 1 98.75 107 ILE B CA 1
ATOM 2077 C C . ILE B 1 107 ? 13.297 -0.084 4.551 1 98.75 107 ILE B C 1
ATOM 2079 O O . ILE B 1 107 ? 12.484 -1.01 4.445 1 98.75 107 ILE B O 1
ATOM 2083 N N . PRO B 1 108 ? 13.609 0.389 5.723 1 98.62 108 PRO B N 1
ATOM 2084 C CA . PRO B 1 108 ? 12.938 -0.075 6.941 1 98.62 108 PRO B CA 1
ATOM 2085 C C . PRO B 1 108 ? 11.555 0.535 7.125 1 98.62 108 PRO B C 1
ATOM 2087 O O . PRO B 1 108 ? 11.391 1.487 7.895 1 98.62 108 PRO B O 1
ATOM 2090 N N . LEU B 1 109 ? 10.578 -0.092 6.559 1 98.62 109 LEU B N 1
ATOM 2091 C CA . LEU B 1 109 ? 9.258 0.519 6.469 1 98.62 109 LEU B CA 1
ATOM 2092 C C . LEU B 1 109 ? 8.648 0.704 7.855 1 98.62 109 LEU B C 1
ATOM 2094 O O . LEU B 1 109 ? 7.902 1.658 8.086 1 98.62 109 LEU B O 1
ATOM 2098 N N . SER B 1 110 ? 8.961 -0.209 8.805 1 98.44 110 SER B N 1
ATOM 2099 C CA . SER B 1 110 ? 8.43 -0.035 10.156 1 98.44 110 SER B CA 1
ATOM 2100 C C . SER B 1 110 ? 8.906 1.277 10.766 1 98.44 110 SER B C 1
ATOM 2102 O O . SER B 1 110 ? 8.141 1.971 11.438 1 98.44 110 SER B O 1
ATOM 2104 N N . LYS B 1 111 ? 10.148 1.63 10.531 1 98.38 111 LYS B N 1
ATOM 2105 C CA . LYS B 1 111 ? 10.68 2.893 11.047 1 98.38 111 LYS B CA 1
ATOM 2106 C C . LYS B 1 111 ? 10.062 4.082 10.312 1 98.38 111 LYS B C 1
ATOM 2108 O O . LYS B 1 111 ? 9.797 5.121 10.914 1 98.38 111 LYS B O 1
ATOM 2113 N N . VAL B 1 112 ? 9.875 3.938 9.016 1 98.81 112 VAL B N 1
ATOM 2114 C CA . VAL B 1 112 ? 9.227 4.977 8.227 1 98.81 112 VAL B CA 1
ATOM 2115 C C . VAL B 1 112 ? 7.805 5.203 8.734 1 98.81 112 VAL B C 1
ATOM 2117 O O . VAL B 1 112 ? 7.398 6.344 8.969 1 98.81 112 VAL B O 1
ATOM 2120 N N . LEU B 1 113 ? 7.074 4.125 8.977 1 98.81 113 LEU B N 1
ATOM 2121 C CA . LEU B 1 113 ? 5.695 4.203 9.453 1 98.81 113 LEU B CA 1
ATOM 2122 C C . LEU B 1 113 ? 5.633 4.824 10.844 1 98.81 113 LEU B C 1
ATOM 2124 O O . LEU B 1 113 ? 4.676 5.527 11.164 1 98.81 113 LEU B O 1
ATOM 2128 N N . ALA B 1 114 ? 6.645 4.531 11.656 1 98.44 114 ALA B N 1
ATOM 2129 C CA . ALA B 1 114 ? 6.691 5.152 12.977 1 98.44 114 ALA B CA 1
ATOM 2130 C C . ALA B 1 114 ? 6.766 6.676 12.859 1 98.44 114 ALA B C 1
ATOM 2132 O O . ALA B 1 114 ? 6.09 7.391 13.602 1 98.44 114 ALA B O 1
ATOM 2133 N N . GLU B 1 115 ? 7.605 7.18 11.93 1 98.19 115 GLU B N 1
ATOM 2134 C CA . GLU B 1 115 ? 7.715 8.617 11.695 1 98.19 115 GLU B CA 1
ATOM 2135 C C . GLU B 1 115 ? 6.406 9.188 11.164 1 98.19 115 GLU B C 1
ATOM 2137 O O . GLU B 1 115 ? 5.973 10.266 11.586 1 98.19 115 GLU B O 1
ATOM 2142 N N . ILE B 1 116 ? 5.773 8.469 10.273 1 98.56 116 ILE B N 1
ATOM 2143 C CA . ILE B 1 116 ? 4.508 8.914 9.688 1 98.56 116 ILE B CA 1
ATOM 2144 C C . ILE B 1 116 ? 3.43 8.953 10.766 1 98.56 116 ILE B C 1
ATOM 2146 O O . ILE B 1 116 ? 2.646 9.898 10.844 1 98.56 116 ILE B O 1
ATOM 2150 N N . GLN B 1 117 ? 3.385 7.934 11.602 1 98.31 117 GLN B N 1
ATOM 2151 C CA . GLN B 1 117 ? 2.426 7.871 12.703 1 98.31 117 GLN B CA 1
ATOM 2152 C C . GLN B 1 117 ? 2.586 9.062 13.641 1 98.31 117 GLN B C 1
ATOM 2154 O O . GLN B 1 117 ? 1.603 9.719 13.992 1 98.31 117 GLN B O 1
ATOM 2159 N N . ALA B 1 118 ? 3.84 9.297 14.055 1 97.19 118 ALA B N 1
ATOM 2160 C CA . ALA B 1 118 ? 4.113 10.43 14.938 1 97.19 118 ALA B CA 1
ATOM 2161 C C . ALA B 1 118 ? 3.645 11.742 14.312 1 97.19 118 ALA B C 1
ATOM 2163 O O . ALA B 1 118 ? 3.027 12.57 14.984 1 97.19 118 ALA B O 1
ATOM 2164 N N . SER B 1 119 ? 3.969 11.938 13.039 1 97.62 119 SER B N 1
ATOM 2165 C CA . SER B 1 119 ? 3.551 13.125 12.305 1 97.62 119 SER B CA 1
ATOM 2166 C C . SER B 1 119 ? 2.029 13.234 12.25 1 97.62 119 SER B C 1
ATOM 2168 O O . SER B 1 119 ? 1.468 14.297 12.539 1 97.62 119 SER B O 1
ATOM 2170 N N . ASN B 1 120 ? 1.34 12.133 11.898 1 97.06 120 ASN B N 1
ATOM 2171 C CA . ASN B 1 120 ? -0.112 12.133 11.758 1 97.06 120 ASN B CA 1
ATOM 2172 C C . ASN B 1 120 ? -0.802 12.453 13.086 1 97.06 120 ASN B C 1
ATOM 2174 O O . ASN B 1 120 ? -1.797 13.18 13.109 1 97.06 120 ASN B O 1
ATOM 2178 N N . LEU B 1 121 ? -0.273 11.953 14.195 1 96.5 121 LEU B N 1
ATOM 2179 C CA . LEU B 1 121 ? -0.895 12.156 15.5 1 96.5 121 LEU B CA 1
ATOM 2180 C C . LEU B 1 121 ? -0.622 13.562 16.016 1 96.5 121 LEU B C 1
ATOM 2182 O O . LEU B 1 121 ? -1.245 14.008 16.984 1 96.5 121 LEU B O 1
ATOM 2186 N N . SER B 1 122 ? 0.243 14.281 15.352 1 96.81 122 SER B N 1
ATOM 2187 C CA . SER B 1 122 ? 0.586 15.641 15.766 1 96.81 122 SER B CA 1
ATOM 2188 C C . SER B 1 122 ? -0.346 16.672 15.125 1 96.81 122 SER B C 1
ATOM 2190 O O . SER B 1 122 ? -0.178 17.875 15.32 1 96.81 122 SER B O 1
ATOM 2192 N N . LYS B 1 123 ? -1.388 16.219 14.359 1 97.06 123 LYS B N 1
ATOM 2193 C CA . LYS B 1 123 ? -2.232 17.109 13.555 1 97.06 123 LYS B CA 1
ATOM 2194 C C . LYS B 1 123 ? -3.336 17.734 14.406 1 97.06 123 LYS B C 1
ATOM 2196 O O . LYS B 1 123 ? -4.121 18.547 13.914 1 97.06 123 LYS B O 1
ATOM 2201 N N . LEU B 1 124 ? -3.369 17.422 15.648 1 96.69 124 LEU B N 1
ATOM 2202 C CA . LEU B 1 124 ? -4.457 17.891 16.5 1 96.69 124 LEU B CA 1
ATOM 2203 C C . LEU B 1 124 ? -4.43 19.406 16.641 1 96.69 124 LEU B C 1
ATOM 2205 O O . LEU B 1 124 ? -3.367 20.031 16.547 1 96.69 124 LEU B O 1
ATOM 2209 N N . GLY B 1 125 ? -5.602 19.953 16.812 1 95.19 125 GLY B N 1
ATOM 2210 C CA . GLY B 1 125 ? -5.715 21.375 17.094 1 95.19 125 GLY B CA 1
ATOM 2211 C C . GLY B 1 125 ? -5.145 21.781 18.438 1 95.19 125 GLY B C 1
ATOM 2212 O O . GLY B 1 125 ? -4.746 20.922 19.234 1 95.19 125 GLY B O 1
ATOM 2213 N N . ALA B 1 126 ? -5.129 23.062 18.641 1 95.19 126 ALA B N 1
ATOM 2214 C CA . ALA B 1 126 ? -4.598 23.625 19.875 1 95.19 126 ALA B CA 1
ATOM 2215 C C . ALA B 1 126 ? -5.379 23.109 21.094 1 95.19 126 ALA B C 1
ATOM 2217 O O . ALA B 1 126 ? -4.82 22.953 22.172 1 95.19 126 ALA B O 1
ATOM 2218 N N . ASP B 1 127 ? -6.641 22.797 20.844 1 95.69 127 ASP B N 1
ATOM 2219 C CA . ASP B 1 127 ? -7.496 22.328 21.938 1 95.69 127 ASP B CA 1
ATOM 2220 C C . ASP B 1 127 ? -7.422 20.812 22.078 1 95.69 127 ASP B C 1
ATOM 2222 O O . ASP B 1 127 ? -8.148 20.219 22.891 1 95.69 127 ASP B O 1
ATOM 2226 N N . GLY B 1 128 ? -6.66 20.188 21.266 1 94.69 128 GLY B N 1
ATOM 2227 C CA . GLY B 1 128 ? -6.508 18.734 21.344 1 94.69 128 GLY B CA 1
ATOM 2228 C C . GLY B 1 128 ? -7.555 17.984 20.547 1 94.69 128 GLY B C 1
ATOM 2229 O O . GLY B 1 128 ? -7.637 16.766 20.625 1 94.69 128 GLY B O 1
ATOM 2230 N N . LYS B 1 129 ? -8.289 18.797 19.812 1 96.25 129 LYS B N 1
ATOM 2231 C CA . LYS B 1 129 ? -9.328 18.172 19 1 96.25 129 LYS B CA 1
ATOM 2232 C C . LYS B 1 129 ? -8.969 18.219 17.516 1 96.25 129 LYS B C 1
ATOM 2234 O O . LYS B 1 129 ? -8.242 19.109 17.078 1 96.25 129 LYS B O 1
ATOM 2239 N N . PRO B 1 130 ? -9.484 17.219 16.781 1 96.62 130 PRO B N 1
ATOM 2240 C CA . PRO B 1 130 ? -9.211 17.219 15.344 1 96.62 130 PRO B CA 1
ATOM 2241 C C . PRO B 1 130 ? -9.781 18.438 14.633 1 96.62 130 PRO B C 1
ATOM 2243 O O . PRO B 1 130 ? -10.82 18.969 15.047 1 96.62 130 PRO B O 1
ATOM 2246 N N . ILE B 1 131 ? -9.117 18.875 13.633 1 95.75 131 ILE B N 1
ATOM 2247 C CA . ILE B 1 131 ? -9.578 19.906 12.719 1 95.75 131 ILE B CA 1
ATOM 2248 C C . ILE B 1 131 ? -9.906 19.281 11.359 1 95.75 131 ILE B C 1
ATOM 2250 O O . ILE B 1 131 ? -9.078 18.578 10.781 1 95.75 131 ILE B O 1
ATOM 2254 N N . TYR B 1 132 ? -11.164 19.516 10.82 1 92.94 132 TYR B N 1
ATOM 2255 C CA . TYR B 1 132 ? -11.586 18.906 9.562 1 92.94 132 TYR B CA 1
ATOM 2256 C C . TYR B 1 132 ? -11.914 19.984 8.531 1 92.94 132 TYR B C 1
ATOM 2258 O O . TYR B 1 132 ? -12.367 21.078 8.875 1 92.94 132 TYR B O 1
ATOM 2266 N N . ARG B 1 133 ? -11.625 19.625 7.328 1 91.88 133 ARG B N 1
ATOM 2267 C CA . ARG B 1 133 ? -12.227 20.344 6.215 1 91.88 133 ARG B CA 1
ATOM 2268 C C . ARG B 1 133 ? -13.664 19.891 5.984 1 91.88 133 ARG B C 1
ATOM 2270 O O . ARG B 1 133 ? -14.102 18.891 6.555 1 91.88 133 ARG B O 1
ATOM 2277 N N . ALA B 1 134 ? -14.367 20.562 5.168 1 88.81 134 ALA B N 1
ATOM 2278 C CA . ALA B 1 134 ? -15.766 20.25 4.902 1 88.81 134 ALA B CA 1
ATOM 2279 C C . ALA B 1 134 ? -15.922 18.828 4.367 1 88.81 134 ALA B C 1
ATOM 2281 O O . ALA B 1 134 ? -16.922 18.156 4.645 1 88.81 134 ALA B O 1
ATOM 2282 N N . ASP B 1 135 ? -14.961 18.328 3.758 1 83.44 135 ASP B N 1
ATOM 2283 C CA . ASP B 1 135 ? -15.039 17.016 3.127 1 83.44 135 ASP B CA 1
ATOM 2284 C C . ASP B 1 135 ? -14.539 15.93 4.07 1 83.44 135 ASP B C 1
ATOM 2286 O O . ASP B 1 135 ? -14.438 14.766 3.68 1 83.44 135 ASP B O 1
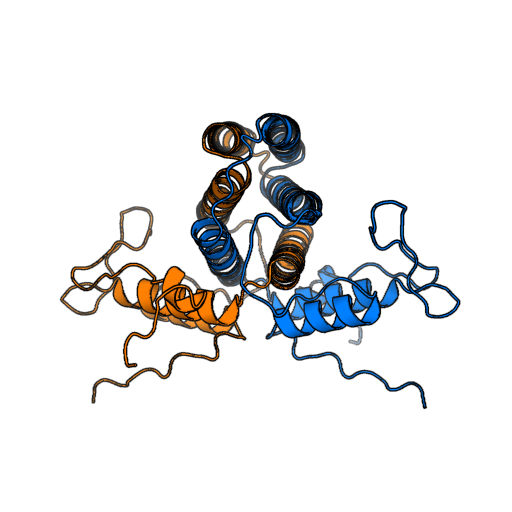ATOM 2290 N N . GLY B 1 136 ? -14.164 16.297 5.234 1 85.94 136 GLY B N 1
ATOM 2291 C CA . GLY B 1 136 ? -13.773 15.289 6.219 1 85.94 136 GLY B CA 1
ATOM 2292 C C . GLY B 1 136 ? -12.281 15.047 6.266 1 85.94 136 GLY B C 1
ATOM 2293 O O . GLY B 1 136 ? -11.805 14.242 7.07 1 85.94 136 GLY B O 1
ATOM 2294 N N . LYS B 1 137 ? -11.609 15.773 5.473 1 87.38 137 LYS B N 1
ATOM 2295 C CA . LYS B 1 137 ? -10.156 15.641 5.492 1 87.38 137 LYS B CA 1
ATOM 2296 C C . LYS B 1 137 ? -9.562 16.25 6.766 1 87.38 137 LYS B C 1
ATOM 2298 O O . LYS B 1 137 ? -9.922 17.359 7.156 1 87.38 137 LYS B O 1
ATOM 2303 N N . VAL B 1 138 ? -8.719 15.547 7.422 1 93.56 138 VAL B N 1
ATOM 2304 C CA . VAL B 1 138 ? -8.016 16.016 8.609 1 93.56 138 VAL B CA 1
ATOM 2305 C C . VAL B 1 138 ? -6.996 17.094 8.219 1 93.56 138 VAL B C 1
ATOM 2307 O O . VAL B 1 138 ? -6.215 16.891 7.285 1 93.56 138 VAL B O 1
ATOM 2310 N N . LEU B 1 139 ? -7.094 18.219 8.883 1 95.69 139 LEU B N 1
ATOM 2311 C CA . LEU B 1 139 ? -6.168 19.328 8.648 1 95.69 139 LEU B CA 1
ATOM 2312 C C . LEU B 1 139 ? -5.062 19.344 9.695 1 95.69 139 LEU B C 1
ATOM 2314 O O . LEU B 1 139 ? -5.141 18.625 10.703 1 95.69 139 LEU B O 1
ATOM 2318 N N . LYS B 1 140 ? -4.098 20.203 9.461 1 96.75 140 LYS B N 1
ATOM 2319 C CA . LYS B 1 140 ? -2.936 20.281 10.344 1 96.75 140 LYS B CA 1
ATOM 2320 C C . LYS B 1 140 ? -3.146 21.312 11.438 1 96.75 140 LYS B C 1
ATOM 2322 O O . LYS B 1 140 ? -3.477 22.469 11.156 1 96.75 140 LYS B O 1
ATOM 2327 N N . GLY B 1 141 ? -2.951 20.953 12.609 1 96.44 141 GLY B N 1
ATOM 2328 C CA . GLY B 1 141 ? -2.979 21.875 13.734 1 96.44 141 GLY B CA 1
ATOM 2329 C C . GLY B 1 141 ? -1.646 22.562 13.977 1 96.44 141 GLY B C 1
ATOM 2330 O O . GLY B 1 141 ? -0.686 22.344 13.234 1 96.44 141 GLY B O 1
ATOM 2331 N N . PRO B 1 142 ? -1.517 23.406 14.977 1 96.94 142 PRO B N 1
ATOM 2332 C CA . PRO B 1 142 ? -0.317 24.203 15.219 1 96.94 142 PRO B CA 1
ATOM 2333 C C . PRO B 1 142 ? 0.884 23.359 15.641 1 96.94 142 PRO B C 1
ATOM 2335 O O . PRO B 1 142 ? 2.029 23.797 15.492 1 96.94 142 PRO B O 1
ATOM 2338 N N . GLY B 1 143 ? 0.607 22.25 16.219 1 96.75 143 GLY B N 1
ATOM 2339 C CA . GLY B 1 143 ? 1.684 21.391 16.688 1 96.75 143 GLY B CA 1
ATOM 2340 C C . GLY B 1 143 ? 2.174 20.422 15.641 1 96.75 143 GLY B C 1
ATOM 2341 O O . GLY B 1 143 ? 3.035 19.578 15.922 1 96.75 143 GLY B O 1
ATOM 2342 N N . TYR B 1 144 ? 1.692 20.594 14.438 1 97.56 144 TYR B N 1
ATOM 2343 C CA . TYR B 1 144 ? 2.027 19.656 13.375 1 97.56 144 TYR B CA 1
ATOM 2344 C C . TYR B 1 144 ? 3.516 19.703 13.047 1 97.56 144 TYR B C 1
ATOM 2346 O O . TYR B 1 144 ? 4.105 20.781 12.977 1 97.56 144 TYR B O 1
ATOM 2354 N N . PHE B 1 145 ? 4.207 18.531 12.891 1 98 145 PHE B N 1
ATOM 2355 C CA . PHE B 1 145 ? 5.543 18.406 12.312 1 98 145 PHE B CA 1
ATOM 2356 C C . PHE B 1 145 ? 5.574 17.312 11.25 1 98 145 PHE B C 1
ATOM 2358 O O . PHE B 1 145 ? 4.883 16.297 11.367 1 98 145 PHE B O 1
ATOM 2365 N N . PRO B 1 146 ? 6.305 17.578 10.242 1 97.75 146 PRO B N 1
ATOM 2366 C CA . PRO B 1 146 ? 6.398 16.562 9.188 1 97.75 146 PRO B CA 1
ATOM 2367 C C . PRO B 1 146 ? 7.191 15.336 9.617 1 97.75 146 PRO B C 1
ATOM 2369 O O . PRO B 1 146 ? 8.023 15.414 10.523 1 97.75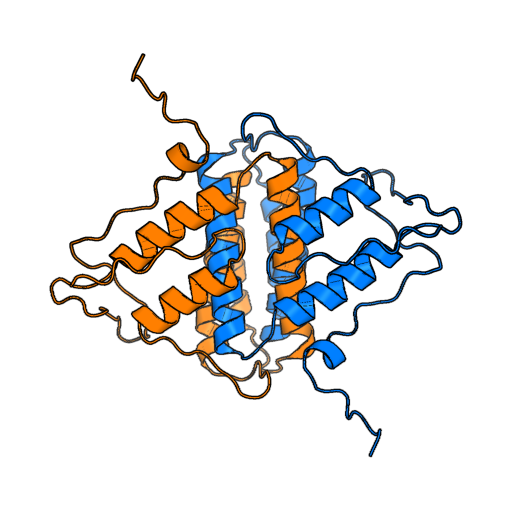 146 PRO B O 1
ATOM 2372 N N . PRO B 1 147 ? 6.879 14.234 9.016 1 98.44 147 PRO B N 1
ATOM 2373 C CA . PRO B 1 147 ? 7.691 13.055 9.336 1 98.44 147 PRO B CA 1
ATOM 2374 C C . PRO B 1 147 ? 9.156 13.227 8.945 1 98.44 147 PRO B C 1
ATOM 2376 O O . PRO B 1 147 ? 9.461 13.828 7.91 1 98.44 147 PRO B O 1
ATOM 2379 N N . ASN B 1 148 ? 10.039 12.742 9.797 1 98.12 148 ASN B N 1
ATOM 2380 C CA . ASN B 1 148 ? 11.469 12.758 9.508 1 98.12 148 ASN B CA 1
ATOM 2381 C C . ASN B 1 148 ? 11.922 11.453 8.867 1 98.12 148 ASN B C 1
ATOM 2383 O O . ASN B 1 148 ? 12.523 10.602 9.531 1 98.12 148 ASN B O 1
ATOM 2387 N N . ILE B 1 149 ? 11.758 11.359 7.551 1 98.69 149 ILE B N 1
ATOM 2388 C CA . ILE B 1 149 ? 12.016 10.117 6.824 1 98.69 149 ILE B CA 1
ATOM 2389 C C . ILE B 1 149 ? 13.523 9.875 6.734 1 98.69 149 ILE B C 1
ATOM 2391 O O . ILE B 1 149 ? 13.977 8.734 6.793 1 98.69 149 ILE B O 1
ATOM 2395 N N . ALA B 1 150 ? 14.273 10.953 6.555 1 98.44 150 ALA B N 1
ATOM 2396 C CA . ALA B 1 150 ? 15.727 10.812 6.516 1 98.44 150 ALA B CA 1
ATOM 2397 C C . ALA B 1 150 ? 16.25 10.133 7.781 1 98.44 150 ALA B C 1
ATOM 2399 O O . ALA B 1 150 ? 17.125 9.266 7.715 1 98.44 150 ALA B O 1
ATOM 2400 N N . HIS B 1 151 ? 15.703 10.531 8.938 1 97.81 151 HIS B N 1
ATOM 2401 C CA . HIS B 1 151 ? 16.078 9.906 10.203 1 97.81 151 HIS B CA 1
ATOM 2402 C C . HIS B 1 151 ? 15.711 8.43 10.211 1 97.81 151 HIS B C 1
ATOM 2404 O O . HIS B 1 151 ? 16.516 7.594 10.641 1 97.81 151 HIS B O 1
ATOM 2410 N N . ALA B 1 152 ? 14.5 8.102 9.75 1 98 152 ALA B N 1
ATOM 2411 C CA . ALA B 1 152 ? 14.039 6.719 9.711 1 98 152 ALA B CA 1
ATOM 2412 C C . ALA B 1 152 ? 14.961 5.855 8.859 1 98 152 ALA B C 1
ATOM 2414 O O . ALA B 1 152 ? 15.133 4.664 9.125 1 98 152 ALA B O 1
ATOM 2415 N N . LEU B 1 153 ? 15.625 6.531 7.848 1 98.38 153 LEU B N 1
ATOM 2416 C CA . LEU B 1 153 ? 16.469 5.801 6.906 1 98.38 153 LEU B CA 1
ATOM 2417 C C . LEU B 1 153 ? 17.906 5.727 7.41 1 98.38 153 LEU B C 1
ATOM 2419 O O . LEU B 1 153 ? 18.734 5.051 6.805 1 98.38 153 LEU B O 1
ATOM 2423 N N . GLY B 1 154 ? 18.188 6.414 8.477 1 96.81 154 GLY B N 1
ATOM 2424 C CA . GLY B 1 154 ? 19.531 6.438 9.031 1 96.81 154 GLY B CA 1
ATOM 2425 C C . GLY B 1 154 ? 20.453 7.391 8.305 1 96.81 154 GLY B C 1
ATOM 2426 O O . GLY B 1 154 ? 21.672 7.211 8.32 1 96.81 154 GLY B O 1
ATOM 2427 N N . PHE B 1 155 ? 19.922 8.266 7.527 1 96 155 PHE B N 1
ATOM 2428 C CA . PHE B 1 155 ? 20.734 9.219 6.77 1 96 155 PHE B CA 1
ATOM 2429 C C . PHE B 1 155 ? 21.188 10.375 7.652 1 96 155 PHE B C 1
ATOM 2431 O O . PHE B 1 155 ? 22.094 11.125 7.281 1 96 155 PHE B O 1
ATOM 2438 N N . GLU B 1 156 ? 20.688 10.641 8.742 1 84.31 156 GLU B N 1
ATOM 2439 C CA . GLU B 1 156 ? 21.062 11.75 9.617 1 84.31 156 GLU B CA 1
ATOM 2440 C C . GLU B 1 156 ? 22.141 11.32 10.609 1 84.31 156 GLU B C 1
ATOM 2442 O O . GLU B 1 156 ? 22.172 10.172 11.055 1 84.31 156 GLU B O 1
ATOM 2447 N N . ASN B 1 157 ? 23.578 11.742 10.344 1 63.81 157 ASN B N 1
ATOM 2448 C CA . ASN B 1 157 ? 24.75 11.547 11.188 1 63.81 157 ASN B CA 1
ATOM 2449 C C . ASN B 1 157 ? 24.438 11.836 12.656 1 63.81 157 ASN B C 1
ATOM 2451 O O . ASN B 1 157 ? 23.828 12.852 12.977 1 63.81 157 ASN B O 1
ATOM 2455 N N . ASN B 1 158 ? 24.203 10.805 13.328 1 52.75 158 ASN B N 1
ATOM 2456 C CA . ASN B 1 158 ? 24.234 11.078 14.766 1 52.75 158 ASN B CA 1
ATOM 2457 C C . ASN B 1 158 ? 25.516 11.781 15.18 1 52.75 158 ASN B C 1
ATOM 2459 O O . ASN B 1 158 ? 26.609 11.227 15.039 1 52.75 158 ASN B O 1
ATOM 2463 N N . ALA B 1 159 ? 25.875 12.906 14.852 1 42.97 159 ALA B N 1
ATOM 2464 C CA . ALA B 1 159 ? 27.031 13.656 15.328 1 42.97 159 ALA B CA 1
ATOM 2465 C C . ALA B 1 159 ? 27.266 13.438 16.812 1 42.97 159 ALA B C 1
ATOM 2467 O O . ALA B 1 159 ? 28.031 14.156 17.453 1 42.97 159 ALA B O 1
ATOM 2468 N N . GLU B 1 160 ? 26.594 12.648 17.5 1 41.03 160 GLU B N 1
ATOM 2469 C CA . GLU B 1 160 ? 27.219 12.664 18.828 1 41.03 160 GLU B CA 1
ATOM 2470 C C . GLU B 1 160 ? 28.594 12.016 18.797 1 41.03 160 GLU B C 1
ATOM 2472 O O . GLU B 1 160 ? 29.188 11.773 19.844 1 41.03 160 GLU B O 1
ATOM 2477 N N . GLY B 1 161 ? 29.297 11.844 17.672 1 28.98 161 GLY B N 1
ATOM 2478 C CA . GLY B 1 161 ? 30.656 11.586 18.078 1 28.98 161 GLY B CA 1
ATOM 2479 C C . GLY B 1 161 ? 31.375 12.828 18.578 1 28.98 161 GLY B C 1
ATOM 2480 O O . GLY B 1 161 ? 30.984 13.953 18.266 1 28.98 161 GLY B O 1
#

Nearest PDB structures (foldseek):
  3nl9-assembly1_A-2  TM=7.497E-01  e=7.177E-07  Exiguobacterium sibiricum 255-15
  3nl9-assembly1_A-2  TM=7.509E-01  e=6.011E-07  Exiguobacterium sibiricum 255-15

Foldseek 3Di:
DPPPPPQPQLVPVVVLVVVLCVLQVNDDDDDDQDCLDPCVLVVVVVVLQVVLVVQCVVPNDVRSVVSVVVVVVVVVVDPSDDDRVVVVVVVVVVVVVVVVVCVVVVHPVSLVSVLVSVQSCQQAAPVSHFDADPVRDTGRYPRGDHGDRCVSRVVDPPPPD/DPVPPPQPQLVPVVVLVVVLCVLQVNDDDDDDQDCLDPCVVVVVVVVLQVVLVVQCVVPNDVRSVVSVVVVVVVVVVDPSDDDRVVVVVVVVVVVVVVVVVCVVVVHPVSLQSSLVSVQSCQQAAPVSHFDADPVRDTGRYPRHDHGDRCVSRVVDPPPPD

InterPro domains:
  IPR021130 Phosphoribosyl-ATP pyrophosphohydrolase-like [PF01503] (17-120)
  IPR023292 NTP pyrophosphohydrolase-like domain superfamily [G3DSA:1.10.3420.10] (1-159)
  IPR033653 NTP pyrophosphohydrolase, DR2231-like [cd11530] (17-123)

Secondary structure (DSSP, 8-state):
------PPPTT-HHHHHHHHHHHTT-----SS--TT-TTHHHHHHHHHHHHHHHHHHHH-HHHHHHHHHHHHHHHHT--S---HHHHHHHHHHHHHHHHHHHHHHT--HHHHHHHHHHHHHTT--TTSS--B-TTSPBPP-TT-----HHHHTT-S--TT-/---------TT-HHHHHHHHHHHTT-----SS--TT-TTHHHHHHHHHHHHHHHHHHHH-HHHHHHHHHHHHHHHHT--S---HHHHHHHHHHHHHHHHHHHHHHT--HHHHHHHHHHHHHTT--TTSS--B-TTSPBPP-TT-----HHHHTT-S--TT-

Organism: NCBI:txid2722751

Radius of gyration: 19.72 Å; Cα contacts (8 Å, |Δi|>4): 535; chains: 2; bounding box: 56×58×54 Å